Protein AF-Q96EK7-3-F1 (afdb_monomer_lite)

pLDDT: mean 83.71, std 21.93, range [33.59, 98.56]

Foldseek 3Di:
DQQVVGDDDLCLQAPDPPPVSLVVLVSQLLVVLPQNVLVVLLVPADFLCSLVLSLLLSCLLVPQPAAPLLLLLLLLLQLQLVVDDPVRLVPQDAPDDDVVLVVSLVSSQVSLVVSLVSCVSSNNSDDNQRRDCNNRDDSSLSNNLSVCSLVVHDSCVSNVVDPVSVVSSVSSSCSSQVSSVVSVRHHHHPPPPPDPPVPDPDDDDDDDDDDDDDDDDDDDDDDDDDDDDDDDDDDDDDDDDD

Structure (mmCIF, N/CA/C/O backbone):
data_AF-Q96EK7-3-F1
#
_entry.id   AF-Q96EK7-3-F1
#
loop_
_atom_site.group_PDB
_atom_site.id
_atom_site.type_symbol
_atom_site.label_atom_id
_atom_site.label_alt_id
_atom_site.label_comp_id
_atom_site.label_asym_id
_atom_site.label_entity_id
_atom_site.label_seq_id
_atom_site.pdbx_PDB_ins_code
_atom_site.Cartn_x
_atom_site.Cartn_y
_atom_site.Cartn_z
_atom_site.occupancy
_atom_site.B_iso_or_equiv
_atom_site.auth_seq_id
_atom_site.auth_comp_id
_atom_site.auth_asym_id
_atom_site.auth_atom_id
_atom_site.pdbx_PDB_model_num
ATOM 1 N N . MET A 1 1 ? -2.473 15.925 -19.736 1.00 59.56 1 MET A N 1
ATOM 2 C CA . MET A 1 1 ? -1.487 14.884 -19.386 1.00 59.56 1 MET A CA 1
ATOM 3 C C . MET A 1 1 ? -0.206 15.180 -20.146 1.00 59.56 1 MET A C 1
ATOM 5 O O . MET A 1 1 ? -0.097 14.839 -21.315 1.00 59.56 1 MET A O 1
ATOM 9 N N . THR A 1 2 ? 0.723 15.890 -19.517 1.00 61.34 2 THR A N 1
ATOM 10 C CA . THR A 1 2 ? 2.009 16.265 -20.117 1.00 61.34 2 THR A CA 1
ATOM 11 C C . THR A 1 2 ? 3.079 15.471 -19.382 1.00 61.34 2 THR A C 1
ATOM 13 O O . THR A 1 2 ? 3.440 15.809 -18.260 1.00 61.34 2 THR A O 1
ATOM 16 N N . ILE A 1 3 ? 3.522 14.356 -19.966 1.00 69.25 3 ILE A N 1
ATOM 17 C CA . ILE A 1 3 ? 4.642 13.576 -19.425 1.00 69.25 3 ILE A CA 1
ATOM 18 C C . ILE A 1 3 ? 5.931 14.312 -19.817 1.00 69.25 3 ILE A C 1
ATOM 20 O O . ILE A 1 3 ? 6.056 14.689 -20.989 1.00 69.25 3 ILE A O 1
ATOM 24 N N . PRO A 1 4 ? 6.890 14.537 -18.900 1.00 64.94 4 PRO A N 1
ATOM 25 C CA . PRO A 1 4 ? 8.213 15.030 -19.275 1.00 64.94 4 PRO A CA 1
ATOM 26 C C . PRO A 1 4 ? 8.812 14.158 -20.395 1.00 64.94 4 PRO A C 1
ATOM 28 O O . PRO A 1 4 ? 8.935 12.945 -20.249 1.00 64.94 4 PRO A O 1
ATOM 31 N N . GLY A 1 5 ? 9.130 14.760 -21.546 1.00 72.25 5 GLY A N 1
ATOM 32 C CA . GLY A 1 5 ? 9.597 14.030 -22.737 1.00 72.25 5 GLY A CA 1
ATOM 33 C C . GLY A 1 5 ? 8.497 13.493 -23.671 1.00 72.25 5 GLY A C 1
ATOM 34 O O . GLY A 1 5 ? 8.795 12.690 -24.557 1.00 72.25 5 GLY A O 1
ATOM 35 N N . GLY A 1 6 ? 7.245 13.929 -23.498 1.00 82.56 6 GLY A N 1
ATOM 36 C CA . GLY A 1 6 ? 6.107 13.572 -24.352 1.00 82.56 6 GLY A CA 1
ATOM 37 C C . GLY A 1 6 ? 5.546 12.171 -24.085 1.00 82.56 6 GLY A C 1
ATOM 38 O O . GLY A 1 6 ? 6.026 11.446 -23.216 1.00 82.56 6 GLY A O 1
ATOM 39 N N . THR A 1 7 ? 4.511 11.779 -24.833 1.00 86.50 7 THR A N 1
ATOM 40 C CA . THR A 1 7 ? 3.874 10.459 -24.696 1.00 86.50 7 THR A CA 1
ATOM 41 C C . THR A 1 7 ? 4.748 9.374 -25.337 1.00 86.50 7 THR A C 1
ATOM 43 O O . THR A 1 7 ? 4.900 9.371 -26.561 1.00 86.50 7 THR A O 1
ATOM 46 N N . PRO A 1 8 ? 5.339 8.446 -24.562 1.00 90.69 8 PRO A N 1
ATOM 47 C CA . PRO A 1 8 ? 6.125 7.357 -25.132 1.00 90.69 8 PRO A CA 1
ATOM 48 C C . PRO A 1 8 ? 5.240 6.391 -25.929 1.00 90.69 8 PRO A C 1
ATOM 50 O O . PRO A 1 8 ? 4.080 6.160 -25.589 1.00 90.69 8 PRO A O 1
ATOM 53 N N . SER A 1 9 ? 5.796 5.783 -26.978 1.00 92.69 9 SER A N 1
ATOM 54 C CA . SER A 1 9 ? 5.106 4.712 -27.702 1.00 92.69 9 SER A CA 1
ATOM 55 C C . SER A 1 9 ? 5.108 3.411 -26.893 1.00 92.69 9 SER A C 1
ATOM 57 O O . SER A 1 9 ? 6.039 3.149 -26.127 1.00 92.69 9 SER A O 1
ATOM 59 N N . LEU A 1 10 ? 4.115 2.541 -27.119 1.00 93.62 10 LEU A N 1
ATOM 60 C CA . LEU A 1 10 ? 4.101 1.200 -26.514 1.00 93.62 10 LEU A CA 1
ATOM 61 C C . LEU A 1 10 ? 5.364 0.407 -26.871 1.00 93.62 10 LEU A C 1
ATOM 63 O O . LEU A 1 10 ? 5.893 -0.306 -26.030 1.00 93.62 10 LEU A O 1
ATOM 67 N N . LYS A 1 11 ? 5.908 0.596 -28.083 1.00 94.25 11 LYS A N 1
ATOM 68 C CA . LYS A 1 11 ? 7.179 -0.012 -28.503 1.00 94.25 11 LYS A CA 1
ATOM 69 C C . LYS A 1 11 ? 8.327 0.371 -27.562 1.00 94.25 11 LYS A C 1
ATOM 71 O O . LYS A 1 11 ? 9.084 -0.502 -27.155 1.00 94.25 11 LYS A O 1
ATOM 76 N N . ILE A 1 12 ? 8.439 1.654 -27.204 1.00 93.50 12 ILE A N 1
ATOM 77 C CA . ILE A 1 12 ? 9.459 2.144 -26.265 1.00 93.50 12 ILE A CA 1
ATOM 78 C C . ILE A 1 12 ? 9.233 1.541 -24.877 1.00 93.50 12 ILE A C 1
ATOM 80 O O . ILE A 1 12 ? 10.169 1.007 -24.290 1.00 93.50 12 ILE A O 1
ATOM 84 N N . LEU A 1 13 ? 8.000 1.590 -24.363 1.00 95.56 13 LEU A N 1
ATOM 85 C CA . LEU A 1 13 ? 7.702 1.096 -23.018 1.00 95.56 13 LEU A CA 1
ATOM 86 C C . LEU A 1 13 ? 7.897 -0.415 -22.900 1.00 95.56 13 LEU A C 1
ATOM 88 O O . LEU A 1 13 ? 8.450 -0.862 -21.906 1.00 95.56 13 LEU A O 1
ATOM 92 N N . TRP A 1 14 ? 7.463 -1.204 -23.881 1.00 96.31 14 TRP A N 1
ATOM 93 C CA . TRP A 1 14 ? 7.431 -2.665 -23.774 1.00 96.31 14 TRP A CA 1
ATOM 94 C C . TRP A 1 14 ? 8.732 -3.334 -24.212 1.00 96.31 14 TRP A C 1
ATOM 96 O O . TRP A 1 14 ? 9.095 -4.355 -23.635 1.00 96.31 14 TRP A O 1
ATOM 106 N N . LEU A 1 15 ? 9.425 -2.790 -25.220 1.00 95.50 15 LEU A N 1
ATOM 107 C CA . LEU A 1 15 ? 10.553 -3.482 -25.856 1.00 95.50 15 LEU A CA 1
ATOM 108 C C . LEU A 1 15 ? 11.931 -2.933 -25.466 1.00 95.50 15 LEU A C 1
ATOM 110 O O . LEU A 1 15 ? 12.916 -3.640 -25.662 1.00 95.50 15 LEU A O 1
ATOM 114 N N . ASN A 1 16 ? 12.033 -1.710 -24.927 1.00 92.94 16 ASN A N 1
ATOM 115 C CA . ASN A 1 16 ? 13.318 -1.196 -24.441 1.00 92.94 16 ASN A CA 1
ATOM 116 C C . ASN A 1 16 ? 13.705 -1.903 -23.120 1.00 92.94 16 ASN A C 1
ATOM 118 O O . ASN A 1 16 ? 12.868 -2.054 -22.227 1.00 92.94 16 ASN A O 1
ATOM 122 N N . GLN A 1 17 ? 14.961 -2.351 -23.029 1.00 92.25 17 GLN A N 1
ATOM 123 C CA . GLN A 1 17 ? 15.553 -3.075 -21.895 1.00 92.25 17 GLN A CA 1
ATOM 124 C C . GLN A 1 17 ? 16.605 -2.250 -21.131 1.00 92.25 17 GLN A C 1
ATOM 126 O O . GLN A 1 17 ? 17.169 -2.734 -20.152 1.00 92.25 17 GLN A O 1
ATOM 131 N N . GLU A 1 18 ? 16.888 -1.018 -21.559 1.00 93.06 18 GLU A N 1
ATOM 132 C CA . GLU A 1 18 ? 17.804 -0.110 -20.866 1.00 93.06 18 GLU A CA 1
ATOM 133 C C . GLU A 1 18 ? 17.292 0.186 -19.445 1.00 93.06 18 GLU A C 1
ATOM 135 O O . GLU A 1 18 ? 16.098 0.439 -19.279 1.00 93.06 18 GLU A O 1
ATOM 140 N N . PRO A 1 19 ? 18.148 0.218 -18.407 1.00 89.62 19 PRO A N 1
ATOM 141 C CA . PRO A 1 19 ? 17.712 0.425 -17.019 1.00 89.62 19 PRO A CA 1
ATOM 142 C C . PRO A 1 19 ? 16.883 1.702 -16.802 1.00 89.62 19 PRO A C 1
ATOM 144 O O . PRO A 1 19 ? 15.939 1.723 -16.009 1.00 89.62 19 PRO A O 1
ATOM 147 N N . GLU A 1 20 ? 17.199 2.754 -17.555 1.00 90.12 20 GLU A N 1
ATOM 148 C CA . GLU A 1 20 ? 16.534 4.060 -17.528 1.00 90.12 20 GLU A CA 1
ATOM 149 C C . GLU A 1 20 ? 15.055 3.981 -17.932 1.00 90.12 20 GLU A C 1
ATOM 151 O O . GLU A 1 20 ? 14.240 4.807 -17.502 1.00 90.12 20 GLU A O 1
ATOM 156 N N . ILE A 1 21 ? 14.664 2.951 -18.698 1.00 93.56 21 ILE A N 1
ATOM 157 C CA . ILE A 1 21 ? 13.275 2.781 -19.119 1.00 93.56 21 ILE A CA 1
ATOM 158 C C . ILE A 1 21 ? 12.346 2.583 -17.923 1.00 93.56 21 ILE A C 1
ATOM 160 O O . ILE A 1 21 ? 11.206 3.031 -17.981 1.00 93.56 21 ILE A O 1
ATOM 164 N N . GLN A 1 22 ? 12.810 1.979 -16.822 1.00 93.12 22 GLN A N 1
ATOM 165 C CA . GLN A 1 22 ? 11.966 1.724 -15.649 1.00 93.12 22 GLN A CA 1
ATOM 166 C C . GLN A 1 22 ? 11.450 3.020 -15.024 1.00 93.12 22 GLN A C 1
ATOM 168 O O . GLN A 1 22 ? 10.278 3.110 -14.653 1.00 93.12 22 GLN A O 1
ATOM 173 N N . VAL A 1 23 ? 12.293 4.056 -14.989 1.00 92.62 23 VAL A N 1
ATOM 174 C CA . VAL A 1 23 ? 11.892 5.396 -14.549 1.00 92.62 23 VAL A CA 1
ATOM 175 C C . VAL A 1 23 ? 10.805 5.946 -15.469 1.00 92.62 23 VAL A C 1
ATOM 177 O O . VAL A 1 23 ? 9.760 6.380 -14.990 1.00 92.62 23 VAL A O 1
ATOM 180 N N . ARG A 1 24 ? 10.996 5.838 -16.788 1.00 92.81 24 ARG A N 1
ATOM 181 C CA . ARG A 1 24 ? 10.019 6.314 -17.775 1.00 92.81 24 ARG A CA 1
ATOM 182 C C . ARG A 1 24 ? 8.694 5.547 -17.717 1.00 92.81 24 ARG A C 1
ATOM 184 O O . ARG A 1 24 ? 7.633 6.152 -17.877 1.00 92.81 24 ARG A O 1
ATOM 191 N N . ARG A 1 25 ? 8.733 4.234 -17.474 1.00 95.75 25 ARG A N 1
ATOM 192 C CA . ARG A 1 25 ? 7.548 3.385 -17.269 1.00 95.75 25 ARG A CA 1
ATOM 193 C C . ARG A 1 25 ? 6.758 3.842 -16.045 1.00 95.75 25 ARG A C 1
ATOM 195 O O . ARG A 1 25 ? 5.545 4.018 -16.143 1.00 95.75 25 ARG A O 1
ATOM 202 N N . LEU A 1 26 ? 7.443 4.097 -14.929 1.00 94.81 26 LEU A N 1
ATOM 203 C CA . LEU A 1 26 ? 6.823 4.608 -13.707 1.00 94.81 26 LEU A CA 1
ATOM 204 C C . LEU A 1 26 ? 6.233 6.011 -13.910 1.00 94.81 26 LEU A C 1
ATOM 206 O O . LEU A 1 26 ? 5.086 6.241 -13.542 1.00 94.81 26 LEU A O 1
ATOM 210 N N . ASP A 1 27 ? 6.969 6.926 -14.543 1.00 94.50 27 ASP A N 1
ATOM 211 C CA . ASP A 1 27 ? 6.480 8.282 -14.831 1.00 94.50 27 ASP A CA 1
ATOM 212 C C . ASP A 1 27 ? 5.238 8.267 -15.725 1.00 94.50 27 ASP A C 1
ATOM 214 O O . ASP A 1 27 ? 4.284 9.011 -15.486 1.00 94.50 27 ASP A O 1
ATOM 218 N N . THR A 1 28 ? 5.214 7.372 -16.716 1.00 95.44 28 THR A N 1
ATOM 219 C CA . THR A 1 28 ? 4.047 7.171 -17.583 1.00 95.44 28 THR A CA 1
ATOM 220 C C . THR A 1 28 ? 2.854 6.643 -16.783 1.00 95.44 28 THR A C 1
ATOM 222 O O . THR A 1 28 ? 1.753 7.169 -16.932 1.00 95.44 28 THR A O 1
ATOM 225 N N . LEU A 1 29 ? 3.064 5.667 -15.888 1.00 96.38 29 LEU A N 1
ATOM 226 C CA . LEU A 1 29 ? 2.009 5.142 -15.013 1.00 96.38 29 LEU A CA 1
ATOM 227 C C . LEU A 1 29 ? 1.432 6.239 -14.116 1.00 96.38 29 LEU A C 1
ATOM 229 O O . LEU A 1 29 ? 0.214 6.390 -14.039 1.00 96.38 29 LEU A O 1
ATOM 233 N N . LEU A 1 30 ? 2.279 7.024 -13.446 1.00 96.00 30 LEU A N 1
ATOM 234 C CA . LEU A 1 30 ? 1.813 8.096 -12.563 1.00 96.00 30 LEU A CA 1
ATOM 235 C C . LEU A 1 30 ? 1.073 9.184 -13.343 1.00 96.00 30 LEU A C 1
ATOM 237 O O . LEU A 1 30 ? 0.062 9.701 -12.867 1.00 96.00 30 LEU A O 1
ATOM 241 N N . ALA A 1 31 ? 1.511 9.489 -14.564 1.00 95.19 31 ALA A N 1
ATOM 242 C CA . ALA A 1 31 ? 0.798 10.413 -15.433 1.00 95.19 31 ALA A CA 1
ATOM 243 C C . ALA A 1 31 ? -0.600 9.902 -15.818 1.00 95.19 31 ALA A C 1
ATOM 245 O O . ALA A 1 31 ? -1.519 10.718 -15.895 1.00 95.19 31 ALA A O 1
ATOM 246 N N . CYS A 1 32 ? -0.802 8.585 -15.994 1.00 95.31 32 CYS A N 1
ATOM 247 C CA . CYS A 1 32 ? -2.128 7.973 -16.216 1.00 95.31 32 CYS A CA 1
ATOM 248 C C . CYS A 1 32 ? -3.133 8.280 -15.104 1.00 95.31 32 CYS A C 1
ATOM 250 O O . CYS A 1 32 ? -4.319 8.428 -15.390 1.00 95.31 32 CYS A O 1
ATOM 252 N N . PHE A 1 33 ? -2.659 8.456 -13.873 1.00 95.31 33 PHE A N 1
ATOM 253 C CA . PHE A 1 33 ? -3.479 8.865 -12.733 1.00 95.31 33 PHE A CA 1
ATOM 254 C C . PHE A 1 33 ? -3.397 10.369 -12.432 1.00 95.31 33 PHE A C 1
ATOM 256 O O . PHE A 1 33 ? -3.991 10.828 -11.464 1.00 95.31 33 PHE A O 1
ATOM 263 N N . ASN A 1 34 ? -2.693 11.153 -13.254 1.00 93.94 34 ASN A N 1
ATOM 264 C CA . ASN A 1 34 ? -2.407 12.567 -13.003 1.00 93.94 34 ASN A CA 1
ATOM 265 C C . ASN A 1 34 ? -1.700 12.810 -11.650 1.00 93.94 34 ASN A C 1
ATOM 267 O O . ASN A 1 34 ? -1.999 13.775 -10.957 1.00 93.94 34 ASN A O 1
ATOM 271 N N . LEU A 1 35 ? -0.774 11.919 -11.270 1.00 94.94 35 LEU A N 1
ATOM 272 C CA . LEU A 1 35 ? -0.060 11.925 -9.983 1.00 94.94 35 LEU A CA 1
ATOM 273 C C . LEU A 1 35 ? 1.456 12.133 -10.115 1.00 94.94 35 LEU A C 1
ATOM 275 O O . LEU A 1 35 ? 2.215 11.778 -9.213 1.00 94.94 35 LEU A O 1
ATOM 279 N N . SER A 1 36 ? 1.931 12.707 -11.223 1.00 94.12 36 SER A N 1
ATOM 280 C CA . SER A 1 36 ? 3.366 12.964 -11.431 1.00 94.12 36 SER A CA 1
ATOM 281 C C . SER A 1 36 ? 3.983 13.839 -10.323 1.00 94.12 36 SER A C 1
ATOM 283 O O . SER A 1 36 ? 5.134 13.630 -9.951 1.00 94.12 36 SER A O 1
ATOM 285 N N . SER A 1 37 ? 3.207 14.758 -9.737 1.00 93.44 37 SER A N 1
ATOM 286 C CA . SER A 1 37 ? 3.581 15.623 -8.599 1.00 93.44 37 SER A CA 1
ATOM 287 C C . SER A 1 37 ? 3.783 14.879 -7.266 1.00 93.44 37 SER A C 1
ATOM 289 O O . SER A 1 37 ? 4.394 15.415 -6.337 1.00 93.44 37 SER A O 1
ATOM 291 N N . SER A 1 38 ? 3.260 13.652 -7.168 1.00 94.69 38 SER A N 1
ATOM 292 C CA . SER A 1 38 ? 3.233 12.820 -5.955 1.00 94.69 38 SER A CA 1
ATOM 293 C C . SER A 1 38 ? 4.245 11.669 -6.002 1.00 94.69 38 SER A C 1
ATOM 295 O O . SER A 1 38 ? 4.165 10.726 -5.213 1.00 94.69 38 SER A O 1
ATOM 297 N N . ARG A 1 39 ? 5.190 11.709 -6.951 1.00 94.38 39 ARG A N 1
ATOM 298 C CA . ARG A 1 39 ? 6.180 10.645 -7.162 1.00 94.38 39 ARG A CA 1
ATOM 299 C C . ARG A 1 39 ? 7.027 10.381 -5.916 1.00 94.38 39 ARG A C 1
ATOM 301 O O . ARG A 1 39 ? 7.179 9.226 -5.531 1.00 94.38 39 ARG A O 1
ATOM 308 N N . GLU A 1 40 ? 7.540 11.430 -5.281 1.00 93.88 40 GLU A N 1
ATOM 309 C CA . GLU A 1 40 ? 8.380 11.324 -4.079 1.00 93.88 40 GLU A CA 1
ATOM 310 C C . GLU A 1 40 ? 7.614 10.697 -2.907 1.00 93.88 40 GLU A C 1
ATOM 312 O O . GLU A 1 40 ? 8.112 9.790 -2.243 1.00 93.88 40 GLU A O 1
ATOM 317 N N . GLU A 1 41 ? 6.370 11.136 -2.683 1.00 93.62 41 GLU A N 1
ATOM 318 C CA . GLU A 1 41 ? 5.484 10.570 -1.666 1.00 93.62 41 GLU A CA 1
ATOM 319 C C . GLU A 1 41 ? 5.230 9.076 -1.885 1.00 93.62 41 GLU A C 1
ATOM 321 O O . GLU A 1 41 ? 5.265 8.300 -0.932 1.00 93.62 41 GLU A O 1
ATOM 326 N N . LEU A 1 42 ? 4.990 8.670 -3.134 1.00 95.62 42 LEU A N 1
ATOM 327 C CA . LEU A 1 42 ? 4.727 7.276 -3.483 1.00 95.62 42 LEU A CA 1
ATOM 328 C C . LEU A 1 42 ? 5.976 6.397 -3.388 1.00 95.62 42 LEU A C 1
ATOM 330 O O . LEU A 1 42 ? 5.872 5.253 -2.951 1.00 95.62 42 LEU A O 1
ATOM 334 N N . GLN A 1 43 ? 7.153 6.918 -3.738 1.00 94.00 43 GLN A N 1
ATOM 335 C CA . GLN A 1 43 ? 8.420 6.190 -3.604 1.00 94.00 43 GLN A CA 1
ATOM 336 C C . GLN A 1 43 ? 8.806 5.933 -2.140 1.00 94.00 43 GLN A C 1
ATOM 338 O O . GLN A 1 43 ? 9.494 4.952 -1.863 1.00 94.00 43 GLN A O 1
ATOM 343 N N . ALA A 1 44 ? 8.339 6.764 -1.203 1.00 93.06 44 ALA A N 1
ATOM 344 C CA . ALA A 1 44 ? 8.560 6.575 0.232 1.00 93.06 44 ALA A CA 1
ATOM 345 C C . ALA A 1 44 ? 7.689 5.466 0.860 1.00 93.06 44 ALA A C 1
ATOM 347 O O . ALA A 1 44 ? 7.911 5.084 2.010 1.00 93.06 44 ALA A O 1
ATOM 348 N N . VAL A 1 45 ? 6.686 4.954 0.140 1.00 96.06 45 VAL A N 1
ATOM 349 C CA . VAL A 1 45 ? 5.820 3.870 0.620 1.00 96.06 45 VAL A CA 1
ATOM 350 C C . VAL A 1 45 ? 6.479 2.522 0.341 1.00 96.06 45 VAL A C 1
ATOM 352 O O . VAL A 1 45 ? 6.974 2.282 -0.752 1.00 96.06 45 VAL A O 1
ATOM 355 N N . GLU A 1 46 ? 6.470 1.606 1.306 1.00 92.31 46 GLU A N 1
ATOM 356 C CA . GLU A 1 46 ? 6.963 0.240 1.097 1.00 92.31 46 GLU A CA 1
ATOM 357 C C . GLU A 1 46 ? 5.982 -0.613 0.267 1.00 92.31 46 GLU A C 1
ATOM 359 O O . GLU A 1 46 ? 4.759 -0.439 0.334 1.00 92.31 46 GLU A O 1
ATOM 364 N N . SER A 1 47 ? 6.502 -1.575 -0.505 1.00 89.81 47 SER A N 1
ATOM 365 C CA . SER A 1 47 ? 5.665 -2.632 -1.092 1.00 89.81 47 SER A CA 1
ATOM 366 C C . SER A 1 47 ? 4.969 -3.426 0.032 1.00 89.81 47 SER A C 1
ATOM 368 O O . SER A 1 47 ? 5.568 -3.639 1.091 1.00 89.81 47 SER A O 1
ATOM 370 N N . PRO A 1 48 ? 3.705 -3.856 -0.145 1.00 92.44 48 PRO A N 1
ATOM 371 C CA . PRO A 1 48 ? 2.881 -3.748 -1.358 1.00 92.44 48 PRO A CA 1
ATOM 372 C C . PRO A 1 48 ? 1.988 -2.492 -1.420 1.00 92.44 48 PRO A C 1
ATOM 374 O O . PRO A 1 48 ? 1.117 -2.382 -2.280 1.00 92.44 48 PRO A O 1
ATOM 377 N N . PHE A 1 49 ? 2.157 -1.521 -0.517 1.00 95.62 49 PHE A N 1
ATOM 378 C CA . PHE A 1 49 ? 1.177 -0.442 -0.333 1.00 95.62 49 PHE A CA 1
ATOM 379 C C . PHE A 1 49 ? 1.307 0.725 -1.319 1.00 95.62 49 PHE A C 1
ATOM 381 O O . PHE A 1 49 ? 0.396 1.548 -1.386 1.00 95.62 49 PHE A O 1
ATOM 388 N N . GLN A 1 50 ? 2.382 0.801 -2.113 1.00 95.81 50 GLN A N 1
ATOM 389 C CA . GLN A 1 50 ? 2.601 1.887 -3.085 1.00 95.81 50 GLN A CA 1
ATOM 390 C C . GLN A 1 50 ? 1.426 2.044 -4.058 1.00 95.81 50 GLN A C 1
ATOM 392 O O . GLN A 1 50 ? 0.890 3.137 -4.233 1.00 95.81 50 GLN A O 1
ATOM 397 N N . ALA A 1 51 ? 0.985 0.934 -4.649 1.00 95.56 51 ALA A N 1
ATOM 398 C CA . ALA A 1 51 ? -0.122 0.893 -5.598 1.00 95.56 51 ALA A CA 1
ATOM 399 C C . ALA A 1 51 ? -1.466 1.270 -4.953 1.00 95.56 51 ALA A C 1
ATOM 401 O O . ALA A 1 51 ? -2.252 2.013 -5.544 1.00 95.56 51 ALA A O 1
ATOM 402 N N . LEU A 1 52 ? -1.706 0.818 -3.715 1.00 96.94 52 LEU A N 1
ATOM 403 C CA . LEU A 1 52 ? -2.877 1.224 -2.938 1.00 96.94 52 LEU A CA 1
ATOM 404 C C . LEU A 1 52 ? -2.853 2.733 -2.668 1.00 96.94 52 LEU A C 1
ATOM 406 O O . LEU A 1 52 ? -3.851 3.403 -2.906 1.00 96.94 52 LEU A O 1
ATOM 410 N N . CYS A 1 53 ? -1.723 3.285 -2.218 1.00 97.81 53 CYS A N 1
ATOM 411 C CA . CYS A 1 53 ? -1.574 4.721 -1.995 1.00 97.81 53 CYS A CA 1
ATOM 412 C C . CYS A 1 53 ? -1.759 5.524 -3.284 1.00 97.81 53 CYS A C 1
ATOM 414 O O . CYS A 1 53 ? -2.452 6.533 -3.249 1.00 97.81 53 CYS A O 1
ATOM 416 N N . CYS A 1 54 ? -1.219 5.067 -4.417 1.00 97.62 54 CYS A N 1
ATOM 417 C CA . CYS A 1 54 ? -1.435 5.693 -5.724 1.00 97.62 54 CYS A CA 1
ATOM 418 C C . CYS A 1 54 ? -2.930 5.794 -6.036 1.00 97.62 54 CYS A C 1
ATOM 420 O O . CYS A 1 54 ? -3.446 6.880 -6.305 1.00 97.62 54 CYS A O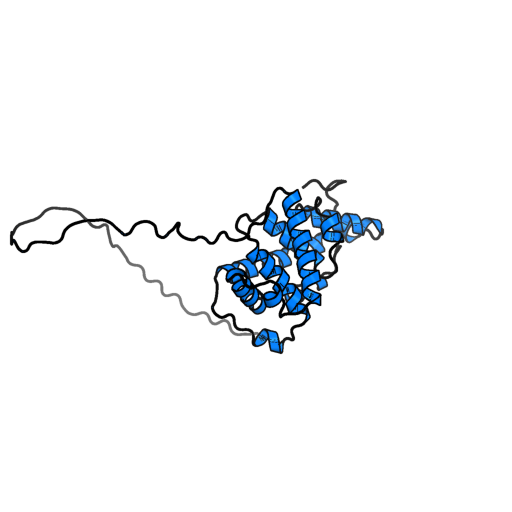 1
ATOM 422 N N . LEU A 1 55 ? -3.651 4.680 -5.899 1.00 97.62 55 LEU A N 1
ATOM 423 C CA . LEU A 1 55 ? -5.083 4.658 -6.148 1.00 97.62 55 LEU A CA 1
ATOM 424 C C . LEU A 1 55 ? -5.862 5.527 -5.150 1.00 97.62 55 LEU A C 1
ATOM 426 O O . LEU A 1 55 ? -6.763 6.252 -5.558 1.00 97.62 55 LEU A O 1
ATOM 430 N N . LEU A 1 56 ? -5.519 5.495 -3.860 1.00 98.12 56 LEU A N 1
ATOM 431 C CA . LEU A 1 56 ? -6.174 6.328 -2.850 1.00 98.12 56 LEU A CA 1
ATOM 432 C C . LEU A 1 56 ? -5.935 7.818 -3.111 1.00 98.12 56 LEU A C 1
ATOM 434 O O . LEU A 1 56 ? -6.889 8.582 -3.067 1.00 98.12 56 LEU A O 1
ATOM 438 N N . ILE A 1 57 ? -4.718 8.245 -3.450 1.00 98.00 57 ILE A N 1
ATOM 439 C CA . ILE A 1 57 ? -4.450 9.647 -3.804 1.00 98.00 57 ILE A CA 1
ATOM 440 C C . ILE A 1 57 ? -5.306 10.047 -5.007 1.00 98.00 57 ILE A C 1
ATOM 442 O O . ILE A 1 57 ? -6.024 11.040 -4.933 1.00 98.00 57 ILE A O 1
ATOM 446 N N . TYR A 1 58 ? -5.303 9.241 -6.074 1.00 97.56 58 TYR A N 1
ATOM 447 C CA . TYR A 1 58 ? -6.134 9.496 -7.249 1.00 97.56 58 TYR A CA 1
ATOM 448 C C . TYR A 1 58 ? -7.615 9.646 -6.878 1.00 97.56 58 TYR A C 1
ATOM 450 O O . TYR A 1 58 ? -8.249 10.636 -7.237 1.00 97.56 58 TYR A O 1
ATOM 458 N N . LEU A 1 59 ? -8.168 8.701 -6.113 1.00 97.75 59 LEU A N 1
ATOM 459 C CA . LEU A 1 59 ? -9.572 8.736 -5.710 1.00 97.75 59 LEU A CA 1
ATOM 460 C C . LEU A 1 59 ? -9.894 9.959 -4.843 1.00 97.75 59 LEU A C 1
ATOM 462 O O . LEU A 1 59 ? -10.898 10.616 -5.089 1.00 97.75 59 LEU A O 1
ATOM 466 N N . PHE A 1 60 ? -9.064 10.289 -3.853 1.00 97.56 60 PHE A N 1
ATOM 467 C CA . PHE A 1 60 ? -9.322 11.403 -2.935 1.00 97.56 60 PHE A CA 1
ATOM 468 C C . PHE A 1 60 ? -9.152 12.776 -3.589 1.00 97.56 60 PHE A C 1
ATOM 470 O O . PHE A 1 60 ? -9.870 13.703 -3.207 1.00 97.56 60 PHE A O 1
ATOM 477 N N . VAL A 1 61 ? -8.269 12.897 -4.586 1.00 95.81 61 VAL A N 1
ATOM 478 C CA . VAL A 1 61 ? -8.147 14.091 -5.437 1.00 95.81 61 VAL A CA 1
ATOM 479 C C . VAL A 1 61 ? -9.382 14.260 -6.326 1.00 95.81 61 VAL A C 1
ATOM 481 O O . VAL A 1 61 ? -9.891 15.370 -6.441 1.00 95.81 61 VAL A O 1
ATOM 484 N N . GLN A 1 62 ? -9.890 13.177 -6.924 1.00 94.69 62 GLN A N 1
ATOM 485 C CA . GLN A 1 62 ? -10.971 13.239 -7.919 1.00 94.69 62 GLN A CA 1
ATOM 486 C C . GLN A 1 62 ? -12.390 13.181 -7.331 1.00 94.69 62 GLN A C 1
ATOM 488 O O . GLN A 1 62 ? -13.340 13.606 -7.985 1.00 94.69 62 GLN A O 1
ATOM 493 N N . VAL A 1 63 ? -12.566 12.630 -6.126 1.00 94.88 63 VAL A N 1
ATOM 494 C CA . VAL A 1 63 ? -13.881 12.409 -5.507 1.00 94.88 63 VAL A CA 1
ATOM 495 C C . VAL A 1 63 ? -14.014 13.248 -4.238 1.00 94.88 63 VAL A C 1
ATOM 497 O O . VAL A 1 63 ? -13.430 12.966 -3.189 1.00 94.88 63 VAL A O 1
ATOM 500 N N . ASP A 1 64 ? -14.843 14.280 -4.325 1.00 92.00 64 ASP A N 1
ATOM 501 C CA . ASP A 1 64 ? -15.076 15.271 -3.275 1.00 92.00 64 ASP A CA 1
ATOM 502 C C . ASP A 1 64 ? -15.845 14.731 -2.053 1.00 92.00 64 ASP A C 1
ATOM 504 O O . ASP A 1 64 ? -15.675 15.228 -0.937 1.00 92.00 64 ASP A O 1
ATOM 508 N N . THR A 1 65 ? -16.640 13.678 -2.241 1.00 94.50 65 THR A N 1
ATOM 509 C CA . THR A 1 65 ? -17.422 13.031 -1.174 1.00 94.50 65 THR A CA 1
ATOM 510 C C . THR A 1 65 ? -16.618 12.096 -0.265 1.00 94.50 65 THR A C 1
ATOM 512 O O . THR A 1 65 ? -17.187 11.563 0.687 1.00 94.50 65 THR A O 1
ATOM 515 N N . LEU A 1 66 ? -15.337 11.827 -0.550 1.00 97.19 66 LEU A N 1
ATOM 516 C CA . LEU A 1 66 ? -14.506 10.959 0.296 1.00 97.19 66 LEU A CA 1
ATOM 517 C C . LEU A 1 66 ? -14.023 11.700 1.549 1.00 97.19 66 LEU A C 1
ATOM 519 O O . LEU A 1 66 ? -13.521 12.823 1.463 1.00 97.19 66 LEU A O 1
ATOM 523 N N . CYS A 1 67 ? -14.141 11.050 2.707 1.00 96.94 67 CYS A N 1
ATOM 524 C CA . CYS A 1 67 ? -13.793 11.622 4.011 1.00 96.94 67 CYS A CA 1
ATOM 525 C C . CYS A 1 67 ? -12.665 10.856 4.726 1.00 96.94 67 CYS A C 1
ATOM 527 O O . CYS A 1 67 ? -12.196 9.810 4.272 1.00 96.94 67 CYS A O 1
ATOM 529 N N . LEU A 1 68 ? -12.206 11.385 5.863 1.00 97.44 68 LEU A N 1
ATOM 530 C CA . LEU A 1 68 ? -11.105 10.800 6.634 1.00 97.44 68 LEU A CA 1
ATOM 531 C C . LEU A 1 68 ? -11.422 9.382 7.138 1.00 97.44 68 LEU A C 1
ATOM 533 O O . LEU A 1 68 ? -10.536 8.532 7.176 1.00 97.44 68 LEU A O 1
ATOM 537 N N . GLU A 1 69 ? -12.677 9.113 7.486 1.00 97.88 69 GLU A N 1
ATOM 538 C CA . GLU A 1 69 ? -13.148 7.795 7.913 1.00 97.88 69 GLU A CA 1
ATOM 539 C C . GLU A 1 69 ? -13.086 6.778 6.764 1.00 97.88 69 GLU A C 1
ATOM 541 O O . GLU A 1 69 ? -12.661 5.639 6.967 1.00 97.88 69 GLU A O 1
ATOM 546 N N . ASP A 1 70 ? -13.419 7.203 5.539 1.00 98.25 70 ASP A N 1
ATOM 547 C CA . ASP A 1 70 ? -13.281 6.367 4.343 1.00 98.25 70 ASP A CA 1
ATOM 548 C C . ASP A 1 70 ? -11.794 5.987 4.144 1.00 98.25 70 ASP A C 1
ATOM 550 O O . ASP A 1 70 ? -11.467 4.822 3.900 1.00 98.25 70 ASP A O 1
ATOM 554 N N . LEU A 1 71 ? -10.870 6.947 4.328 1.00 98.44 71 LEU A N 1
ATOM 555 C CA . LEU A 1 71 ? -9.421 6.714 4.227 1.00 98.44 71 LEU A CA 1
ATOM 556 C C . LEU A 1 71 ? -8.928 5.735 5.297 1.00 98.44 71 LEU A C 1
ATOM 558 O O . LEU A 1 71 ? -8.177 4.803 4.999 1.00 98.44 71 LEU A O 1
ATOM 562 N N . HIS A 1 72 ? -9.351 5.938 6.546 1.00 98.50 72 HIS A N 1
ATOM 563 C CA . HIS A 1 72 ? -9.004 5.061 7.658 1.00 98.50 72 HIS A CA 1
ATOM 564 C C . HIS A 1 72 ? -9.457 3.621 7.390 1.00 98.50 72 HIS A C 1
ATOM 566 O O . HIS A 1 72 ? -8.675 2.694 7.599 1.00 98.50 72 HIS A O 1
ATOM 572 N N . ALA A 1 73 ? -10.672 3.424 6.871 1.00 98.56 73 ALA A N 1
ATOM 573 C CA . ALA A 1 73 ? -11.194 2.104 6.532 1.00 98.56 73 ALA A CA 1
ATOM 574 C C . ALA A 1 73 ? -10.358 1.398 5.449 1.00 98.56 73 ALA A C 1
ATOM 576 O O . ALA A 1 73 ? -10.016 0.223 5.607 1.00 98.56 73 ALA A O 1
ATOM 577 N N . PHE A 1 74 ? -9.977 2.111 4.380 1.00 98.56 74 PHE A N 1
ATOM 578 C CA . PHE A 1 74 ? -9.148 1.551 3.306 1.00 98.56 74 PHE A CA 1
ATOM 579 C C . PHE A 1 74 ? -7.750 1.141 3.778 1.00 98.56 74 PHE A C 1
ATOM 581 O O . PHE A 1 74 ? -7.275 0.059 3.427 1.00 98.56 74 PHE A O 1
ATOM 588 N N . ILE A 1 75 ? -7.091 1.975 4.586 1.00 98.31 75 ILE A N 1
ATOM 589 C CA . ILE A 1 75 ? -5.750 1.665 5.100 1.00 98.31 75 ILE A CA 1
ATOM 590 C C . ILE A 1 75 ? -5.827 0.534 6.134 1.00 98.31 75 ILE A C 1
ATOM 592 O O . ILE A 1 75 ? -5.047 -0.418 6.071 1.00 98.31 75 ILE A O 1
ATOM 596 N N . ALA A 1 76 ? -6.780 0.600 7.069 1.00 98.44 76 ALA A N 1
ATOM 597 C CA . ALA A 1 76 ? -6.920 -0.402 8.121 1.00 98.44 76 ALA A CA 1
ATOM 598 C C . ALA A 1 76 ? -7.211 -1.794 7.552 1.00 98.44 76 ALA A C 1
ATOM 600 O O . ALA A 1 76 ? -6.599 -2.765 7.996 1.00 98.44 76 ALA A O 1
ATOM 601 N N . GLN A 1 77 ? -8.095 -1.907 6.553 1.00 98.00 77 GLN A N 1
ATOM 602 C CA . GLN A 1 77 ? -8.395 -3.212 5.962 1.00 98.00 77 GLN A CA 1
ATOM 603 C C . GLN A 1 77 ? -7.162 -3.810 5.273 1.00 98.00 77 GLN A C 1
ATOM 605 O O . GLN A 1 77 ? -6.859 -4.975 5.509 1.00 98.00 77 GLN A O 1
ATOM 610 N N . ALA A 1 78 ? -6.394 -3.009 4.525 1.00 97.44 78 ALA A N 1
ATOM 611 C CA . ALA A 1 78 ? -5.217 -3.495 3.806 1.00 97.44 78 ALA A CA 1
ATOM 612 C C . ALA A 1 78 ? -4.125 -3.989 4.769 1.00 97.44 78 ALA A C 1
ATOM 614 O O . ALA A 1 78 ? -3.529 -5.043 4.558 1.00 97.44 78 ALA A O 1
ATOM 615 N N . LEU A 1 79 ? -3.899 -3.260 5.868 1.00 97.19 79 LEU A N 1
ATOM 616 C CA . LEU A 1 79 ? -2.936 -3.649 6.903 1.00 97.19 79 LEU A CA 1
ATOM 617 C C . LEU A 1 79 ? -3.386 -4.882 7.696 1.00 97.19 79 LEU A C 1
ATOM 619 O O . LEU A 1 79 ? -2.564 -5.727 8.057 1.00 97.19 79 LEU A O 1
ATOM 623 N N . CYS A 1 80 ? -4.681 -4.991 8.002 1.00 97.19 80 CYS A N 1
ATOM 624 C CA . CYS A 1 80 ? -5.223 -6.149 8.705 1.00 97.19 80 CYS A CA 1
ATOM 625 C C . CYS A 1 80 ? -5.196 -7.407 7.832 1.00 97.19 80 CYS A C 1
ATOM 627 O O . CYS A 1 80 ? -4.861 -8.472 8.353 1.00 97.19 80 CYS A O 1
ATOM 629 N N . LEU A 1 81 ? -5.492 -7.282 6.533 1.00 96.88 81 LEU A N 1
ATOM 630 C CA . LEU A 1 81 ? -5.594 -8.396 5.590 1.00 96.88 81 LEU A CA 1
ATOM 631 C C . LEU A 1 81 ? -4.332 -9.265 5.572 1.00 96.88 81 LEU A C 1
ATOM 633 O O . LEU A 1 81 ? -4.441 -10.485 5.631 1.00 96.88 81 LEU A O 1
ATOM 637 N N . GLN A 1 82 ? -3.145 -8.648 5.604 1.00 93.31 82 GLN A N 1
ATOM 638 C CA . GLN A 1 82 ? -1.856 -9.358 5.592 1.00 93.31 82 GLN A CA 1
ATOM 639 C C . GLN A 1 82 ? -1.677 -10.371 6.735 1.00 93.31 82 GLN A C 1
ATOM 641 O O . GLN A 1 82 ? -0.842 -11.263 6.632 1.00 93.31 82 GLN A O 1
ATOM 646 N N . GLY A 1 83 ? -2.420 -10.230 7.839 1.00 92.69 83 GLY A N 1
ATOM 647 C CA . GLY A 1 83 ? -2.358 -11.151 8.977 1.00 92.69 83 GLY A CA 1
ATOM 648 C C . GLY A 1 83 ? -3.633 -11.956 9.207 1.00 92.69 83 GLY A C 1
ATOM 649 O O . GLY A 1 83 ? -3.804 -12.462 10.314 1.00 92.69 83 GLY A O 1
ATOM 650 N N . LYS A 1 84 ? -4.547 -12.026 8.231 1.00 95.19 84 LYS A N 1
ATOM 651 C CA . LYS A 1 84 ? -5.769 -12.834 8.325 1.00 95.19 84 LYS A CA 1
ATOM 652 C C . LYS A 1 84 ? -5.632 -14.114 7.511 1.00 95.19 84 LYS A C 1
ATOM 654 O O . LYS A 1 84 ? -5.240 -14.078 6.350 1.00 95.19 84 LYS A O 1
ATOM 659 N N . SER A 1 85 ? -6.013 -15.244 8.098 1.00 95.38 85 SER A N 1
ATOM 660 C CA . SER A 1 85 ? -6.193 -16.486 7.342 1.00 95.38 85 SER A CA 1
ATOM 661 C C . SER A 1 85 ? -7.504 -16.462 6.550 1.00 95.38 85 SER A C 1
ATOM 663 O O . SER A 1 85 ? -8.463 -15.782 6.925 1.00 95.38 85 SER A O 1
ATOM 665 N N . THR A 1 86 ? -7.606 -17.291 5.509 1.00 93.94 86 THR A N 1
ATOM 666 C CA . THR A 1 86 ? -8.866 -17.494 4.773 1.00 93.94 86 THR A CA 1
ATOM 667 C C . THR A 1 86 ? -10.011 -17.901 5.705 1.00 93.94 86 THR A C 1
ATOM 669 O O . THR A 1 86 ? -11.118 -17.386 5.574 1.00 93.94 86 THR A O 1
ATOM 672 N N . SER A 1 87 ? -9.751 -18.760 6.699 1.00 95.50 87 SER A N 1
ATOM 673 C CA . SER A 1 87 ? -10.762 -19.174 7.683 1.00 95.50 87 SER A CA 1
ATOM 674 C C . SER A 1 87 ? -11.262 -18.014 8.549 1.00 95.50 87 SER A C 1
ATOM 676 O O . SER A 1 87 ? -12.450 -17.948 8.854 1.00 95.50 87 SER A O 1
ATOM 678 N N . GLN A 1 88 ? -10.393 -17.069 8.916 1.00 95.88 88 GLN A N 1
ATOM 679 C CA . GLN A 1 88 ? -10.804 -15.868 9.642 1.00 95.88 88 GLN A CA 1
ATOM 680 C C . GLN A 1 88 ? -11.654 -14.948 8.761 1.00 95.88 88 GLN A C 1
ATOM 682 O O . GLN A 1 88 ? -12.674 -14.458 9.235 1.00 95.88 88 GLN A O 1
ATOM 687 N N . LEU A 1 89 ? -11.268 -14.744 7.495 1.00 96.50 89 LEU A N 1
ATOM 688 C CA . LEU A 1 89 ? -11.982 -13.872 6.550 1.00 96.50 89 LEU A CA 1
ATOM 689 C C . LEU A 1 89 ? -13.378 -14.403 6.193 1.00 96.50 89 LEU A C 1
ATOM 691 O O . LEU A 1 89 ? -14.349 -13.646 6.194 1.00 96.50 89 LEU A O 1
ATOM 695 N N . VAL A 1 90 ? -13.508 -15.712 5.942 1.00 94.94 90 VAL A N 1
ATOM 696 C CA . VAL A 1 90 ? -14.796 -16.349 5.607 1.00 94.94 90 VAL A CA 1
ATOM 697 C C . VAL A 1 90 ? -15.828 -16.127 6.713 1.00 94.94 90 VAL A C 1
ATOM 699 O O . VAL A 1 90 ? -16.985 -15.818 6.413 1.00 94.94 90 VAL A O 1
ATOM 702 N N . ASN A 1 91 ? -15.392 -16.205 7.971 1.00 95.31 91 ASN A N 1
ATOM 703 C CA . ASN A 1 91 ? -16.239 -16.047 9.151 1.00 95.31 91 ASN A CA 1
ATOM 704 C C . ASN A 1 91 ? -16.550 -14.586 9.510 1.00 95.31 91 ASN A C 1
ATOM 706 O O . ASN A 1 91 ? -17.346 -14.348 10.416 1.00 95.31 91 ASN A O 1
ATOM 710 N N . LEU A 1 92 ? -15.970 -13.602 8.811 1.00 96.06 92 LEU A N 1
ATOM 711 C CA . LEU A 1 92 ? -16.339 -12.205 9.019 1.00 96.06 92 LEU A CA 1
ATOM 712 C C . LEU A 1 92 ? -17.794 -11.976 8.598 1.00 96.06 92 LEU A C 1
ATOM 714 O O . LEU A 1 92 ? -18.227 -12.368 7.505 1.00 96.06 92 LEU A O 1
ATOM 718 N N . GLN A 1 93 ? -18.535 -11.302 9.470 1.00 93.31 93 GLN A N 1
ATOM 719 C CA . GLN A 1 93 ? -19.885 -10.821 9.215 1.00 93.31 93 GLN A CA 1
ATOM 720 C C . GLN A 1 93 ? -19.974 -9.375 9.716 1.00 93.31 93 GLN A C 1
ATOM 722 O O . GLN A 1 93 ? -19.744 -9.140 10.902 1.00 93.31 93 GLN A O 1
ATOM 727 N N . PRO A 1 94 ? -20.233 -8.391 8.836 1.00 92.25 94 PRO A N 1
ATOM 728 C CA . PRO A 1 94 ? -20.503 -7.030 9.284 1.00 92.25 94 PRO A CA 1
ATOM 729 C C . PRO A 1 94 ? -21.844 -6.977 10.034 1.00 92.25 94 PRO A C 1
ATOM 731 O O . PRO A 1 94 ? -22.772 -7.694 9.665 1.00 92.25 94 PRO A O 1
ATOM 734 N N . ASP A 1 95 ? -21.954 -6.099 11.041 1.00 93.19 95 ASP A N 1
ATOM 735 C CA . ASP A 1 95 ? -23.166 -5.928 11.869 1.00 93.19 95 ASP A CA 1
ATOM 736 C C . ASP A 1 95 ? -24.441 -5.734 11.026 1.00 93.19 95 ASP A C 1
ATOM 738 O O . ASP A 1 95 ? -25.522 -6.202 11.372 1.00 93.19 95 ASP A O 1
ATOM 742 N N . TYR A 1 96 ? -24.306 -5.001 9.921 1.00 97.12 96 TYR A N 1
ATOM 743 C CA . TYR A 1 96 ? -25.332 -4.762 8.916 1.00 97.12 96 TYR A CA 1
ATOM 744 C C . TYR A 1 96 ? -24.653 -4.398 7.593 1.00 97.12 96 TYR A C 1
ATOM 746 O O . TYR A 1 96 ? -23.468 -4.063 7.559 1.00 97.12 96 TYR A O 1
ATOM 754 N N . ILE A 1 97 ? -25.404 -4.435 6.492 1.00 97.62 97 ILE A N 1
ATOM 755 C CA . ILE A 1 97 ? -24.894 -4.010 5.187 1.00 97.62 97 ILE A CA 1
ATOM 756 C C . ILE A 1 97 ? -25.089 -2.502 5.027 1.00 97.62 97 ILE A C 1
ATOM 758 O O . ILE A 1 97 ? -26.207 -2.023 4.854 1.00 97.62 97 ILE A O 1
ATOM 762 N N . ASN A 1 98 ? -23.992 -1.751 5.055 1.00 97.88 98 ASN A N 1
ATOM 763 C CA . ASN A 1 98 ? -23.957 -0.328 4.746 1.00 97.88 98 ASN A CA 1
ATOM 764 C C . ASN A 1 98 ? -23.752 -0.107 3.225 1.00 97.88 98 ASN A C 1
ATOM 766 O O . ASN A 1 98 ? -22.720 -0.521 2.682 1.00 97.88 98 ASN A O 1
ATOM 770 N N . PRO A 1 99 ? -24.681 0.565 2.511 1.00 98.00 99 PRO A N 1
ATOM 771 C CA . PRO A 1 99 ? -24.556 0.811 1.071 1.00 98.00 99 PRO A CA 1
ATOM 772 C C . PRO A 1 99 ? -23.307 1.611 0.677 1.00 98.00 99 PRO A C 1
ATOM 774 O O . PRO A 1 99 ? -22.713 1.345 -0.368 1.00 98.00 99 PRO A O 1
ATOM 777 N N . ARG A 1 100 ? -22.863 2.556 1.519 1.00 97.69 100 ARG A N 1
ATOM 778 C CA . ARG A 1 100 ? -21.646 3.344 1.276 1.00 97.69 100 ARG A CA 1
ATOM 779 C C . ARG A 1 100 ? -20.400 2.467 1.359 1.00 97.69 100 ARG A C 1
ATOM 781 O O . ARG A 1 100 ? -19.531 2.596 0.502 1.00 97.69 100 ARG A O 1
ATOM 788 N N . ALA A 1 101 ? -20.336 1.534 2.310 1.00 98.31 101 ALA A N 1
ATOM 789 C CA . ALA A 1 101 ? -19.248 0.556 2.370 1.00 98.31 101 ALA A CA 1
ATOM 790 C C . ALA A 1 101 ? -19.196 -0.306 1.094 1.00 98.31 101 ALA A C 1
ATOM 792 O O . ALA A 1 101 ? -18.131 -0.502 0.514 1.00 98.31 101 ALA A O 1
ATOM 793 N N . VAL A 1 102 ? -20.346 -0.767 0.593 1.00 98.44 102 VAL A N 1
ATOM 794 C CA . VAL A 1 102 ? -20.403 -1.534 -0.667 1.00 98.44 102 VAL A CA 1
ATOM 795 C C . VAL A 1 102 ? -19.934 -0.686 -1.855 1.00 98.44 102 VAL A C 1
ATOM 797 O O . VAL A 1 102 ? -19.102 -1.138 -2.645 1.00 98.44 102 VAL A O 1
ATOM 800 N N . GLN A 1 103 ? -20.406 0.560 -1.957 1.00 98.19 103 GLN A N 1
ATOM 801 C CA . GLN A 1 103 ? -20.008 1.500 -3.008 1.00 98.19 103 GLN A CA 1
ATOM 802 C C . GLN A 1 103 ? -18.495 1.762 -2.997 1.00 98.19 103 GLN A C 1
ATOM 804 O O . GLN A 1 103 ? -17.852 1.689 -4.043 1.00 98.19 103 GLN A O 1
ATOM 809 N N . LEU A 1 104 ? -17.920 2.060 -1.829 1.00 98.44 104 LEU A N 1
ATOM 810 C CA . LEU A 1 104 ? -16.492 2.342 -1.674 1.00 98.44 104 LEU A CA 1
ATOM 811 C C . LEU A 1 104 ? -15.627 1.119 -1.990 1.00 98.44 104 LEU A C 1
ATOM 813 O O . LEU A 1 104 ? -14.613 1.248 -2.675 1.00 98.44 104 LEU A O 1
ATOM 817 N N . GLY A 1 105 ? -16.050 -0.069 -1.551 1.00 98.06 105 GLY A N 1
ATOM 818 C CA . GLY A 1 105 ? -15.371 -1.316 -1.890 1.00 98.06 105 GLY A CA 1
ATOM 819 C C . GLY A 1 105 ? -15.370 -1.574 -3.398 1.00 98.06 105 GLY A C 1
ATOM 820 O O . GLY A 1 105 ? -14.322 -1.849 -3.980 1.00 98.06 105 GLY A O 1
ATOM 821 N N . SER A 1 106 ? -16.520 -1.401 -4.056 1.00 97.69 106 SER A N 1
ATOM 822 C CA . SER A 1 106 ? -16.636 -1.516 -5.516 1.00 97.69 106 SER A CA 1
ATOM 823 C C . SER A 1 106 ? -15.770 -0.484 -6.249 1.00 97.69 106 SER A C 1
ATOM 825 O O . SER A 1 106 ? -15.079 -0.830 -7.211 1.00 97.69 106 SER A O 1
ATOM 827 N N . LEU A 1 107 ? -15.737 0.765 -5.766 1.00 97.75 107 LEU A N 1
ATOM 828 C CA . LEU A 1 107 ? -14.899 1.825 -6.326 1.00 97.75 107 LEU A CA 1
ATOM 829 C C . LEU A 1 107 ? -13.412 1.458 -6.273 1.00 97.75 107 LEU A C 1
ATOM 831 O O . LEU A 1 107 ? -12.719 1.616 -7.280 1.00 97.75 107 LEU A O 1
ATOM 835 N N . LEU A 1 108 ? -12.937 0.932 -5.139 1.00 97.94 108 LEU A N 1
ATOM 836 C CA . LEU A 1 108 ? -11.550 0.501 -4.993 1.00 97.94 108 LEU A CA 1
ATOM 837 C C . LEU A 1 108 ? -11.222 -0.674 -5.921 1.00 97.94 108 LEU A C 1
ATOM 839 O O . LEU A 1 108 ? -10.228 -0.612 -6.636 1.00 97.94 108 LEU A O 1
ATOM 843 N N . VAL A 1 109 ? -12.059 -1.716 -5.971 1.00 97.44 109 VAL A N 1
ATOM 844 C CA . VAL A 1 109 ? -11.827 -2.888 -6.840 1.00 97.44 109 VAL A CA 1
ATOM 845 C C . VAL A 1 109 ? -11.808 -2.494 -8.321 1.00 97.44 109 VAL A C 1
ATOM 847 O O . VAL A 1 109 ? -10.947 -2.954 -9.079 1.00 97.44 109 VAL A O 1
ATOM 850 N N . ARG A 1 110 ? -12.701 -1.587 -8.738 1.00 97.31 110 ARG A N 1
ATOM 851 C CA . ARG A 1 110 ? -12.673 -1.012 -10.089 1.00 97.31 110 ARG A CA 1
ATOM 852 C C . ARG A 1 110 ? -11.371 -0.249 -10.337 1.00 97.31 110 ARG A C 1
ATOM 854 O O . ARG A 1 110 ? -10.756 -0.425 -11.382 1.00 97.31 110 ARG A O 1
ATOM 861 N N . GLY A 1 111 ? -10.924 0.546 -9.367 1.00 97.31 111 GLY A N 1
ATOM 862 C CA . GLY A 1 111 ? -9.649 1.257 -9.425 1.00 97.31 111 GLY A CA 1
ATOM 863 C C . GLY A 1 111 ? -8.432 0.334 -9.539 1.00 97.31 111 GLY A C 1
ATOM 864 O O . GLY A 1 111 ? -7.558 0.582 -10.365 1.00 97.31 111 GLY A O 1
ATOM 865 N N . LEU A 1 112 ? -8.401 -0.768 -8.782 1.00 97.12 112 LEU A N 1
ATOM 866 C CA . LEU A 1 112 ? -7.350 -1.788 -8.873 1.00 97.12 112 LEU A CA 1
ATOM 867 C C . LEU A 1 112 ? -7.338 -2.451 -10.254 1.00 97.12 112 LEU A C 1
ATOM 869 O O . LEU A 1 112 ? -6.273 -2.649 -10.831 1.00 97.12 112 LEU A O 1
ATOM 873 N N . THR A 1 113 ? -8.514 -2.721 -10.826 1.00 96.81 113 THR A N 1
ATOM 874 C CA . THR A 1 113 ? -8.636 -3.256 -12.193 1.00 96.81 113 THR A CA 1
ATOM 875 C C . THR A 1 113 ? -8.056 -2.283 -13.223 1.00 96.81 113 THR A C 1
ATOM 877 O O . THR A 1 113 ? -7.255 -2.684 -14.066 1.00 96.81 113 THR A O 1
ATOM 880 N N . THR A 1 114 ? -8.380 -0.990 -13.120 1.00 97.19 114 THR A N 1
ATOM 881 C CA . THR A 1 114 ? -7.776 0.052 -13.966 1.00 97.19 114 THR A CA 1
ATOM 882 C C . THR A 1 114 ? -6.260 0.110 -13.788 1.00 97.19 114 THR A C 1
ATOM 884 O O . THR A 1 114 ? -5.533 0.205 -14.774 1.00 97.19 114 THR A O 1
ATOM 887 N N . LEU A 1 115 ? -5.761 -0.001 -12.554 1.00 97.19 115 LEU A N 1
ATOM 888 C CA . LEU A 1 115 ? -4.327 0.005 -12.281 1.00 97.19 115 LEU A CA 1
ATOM 889 C C . LEU A 1 115 ? -3.603 -1.193 -12.910 1.00 97.19 115 LEU A C 1
ATOM 891 O O . LEU A 1 115 ? -2.513 -1.013 -13.445 1.00 97.19 115 LEU A O 1
ATOM 895 N N . VAL A 1 116 ? -4.206 -2.385 -12.930 1.00 97.06 116 VAL A N 1
ATOM 896 C CA . VAL A 1 116 ? -3.659 -3.555 -13.650 1.00 97.06 116 VAL A CA 1
ATOM 897 C C . VAL A 1 116 ? -3.519 -3.273 -15.148 1.00 97.06 116 VAL A C 1
ATOM 899 O O . VAL A 1 116 ? -2.472 -3.571 -15.732 1.00 97.06 116 VAL A O 1
ATOM 902 N N . LEU A 1 117 ? -4.530 -2.655 -15.766 1.00 96.94 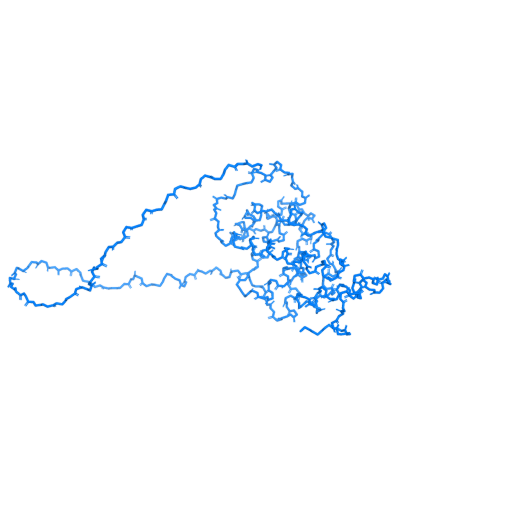117 LEU A N 1
ATOM 903 C CA . LEU A 1 117 ? -4.492 -2.288 -17.186 1.00 96.94 117 LEU A CA 1
ATOM 904 C C . LEU A 1 117 ? -3.411 -1.238 -17.472 1.00 96.94 117 LEU A C 1
ATOM 906 O O . LEU A 1 117 ? -2.609 -1.420 -18.387 1.00 96.94 117 LEU A O 1
ATOM 910 N N . VAL A 1 118 ? -3.347 -0.177 -16.662 1.00 97.00 118 VAL A N 1
ATOM 911 C CA . VAL A 1 118 ? -2.341 0.887 -16.801 1.00 97.00 118 VAL A CA 1
ATOM 912 C C . VAL A 1 118 ? -0.932 0.340 -16.577 1.00 97.00 118 VAL A C 1
ATOM 914 O O . VAL A 1 118 ? -0.054 0.599 -17.391 1.00 97.00 118 VAL A O 1
ATOM 917 N N . ASN A 1 119 ? -0.704 -0.465 -15.534 1.00 97.06 119 ASN A N 1
ATOM 918 C CA . ASN A 1 119 ? 0.605 -1.068 -15.272 1.00 97.06 119 ASN A CA 1
ATOM 919 C C . ASN A 1 119 ? 1.083 -1.908 -16.463 1.00 97.06 119 ASN A C 1
ATOM 921 O O . ASN A 1 119 ? 2.238 -1.796 -16.868 1.00 97.06 119 ASN A O 1
ATOM 925 N N . SER A 1 120 ? 0.181 -2.681 -17.072 1.00 96.62 120 SER A N 1
ATOM 926 C CA . SER A 1 120 ? 0.478 -3.471 -18.273 1.00 96.62 120 SER A CA 1
ATOM 927 C C . SER A 1 120 ? 0.802 -2.576 -19.475 1.00 96.62 120 SER A C 1
ATOM 929 O O . SER A 1 120 ? 1.830 -2.756 -20.126 1.00 96.62 120 SER A O 1
ATOM 931 N N . ALA A 1 121 ? -0.019 -1.552 -19.734 1.00 95.75 121 ALA A N 1
ATOM 932 C CA . ALA A 1 121 ? 0.215 -0.588 -20.811 1.00 95.75 121 ALA A CA 1
ATOM 9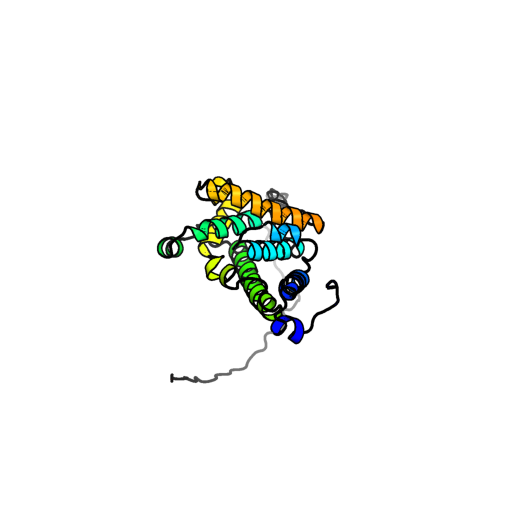33 C C . ALA A 1 121 ? 1.542 0.172 -20.637 1.00 95.75 121 ALA A C 1
ATOM 935 O O . ALA A 1 121 ? 2.227 0.451 -21.619 1.00 95.75 121 ALA A O 1
ATOM 936 N N . CYS A 1 122 ? 1.951 0.430 -19.395 1.00 96.00 122 CYS A N 1
ATOM 937 C CA . CYS A 1 122 ? 3.199 1.103 -19.060 1.00 96.00 122 CYS A CA 1
ATOM 938 C C . CYS A 1 122 ? 4.427 0.181 -19.017 1.00 96.00 122 CYS A C 1
ATOM 940 O O . CYS A 1 122 ? 5.495 0.652 -18.649 1.00 96.00 122 CYS A O 1
ATOM 942 N N . GLY A 1 123 ? 4.328 -1.100 -19.390 1.00 96.19 123 GLY A N 1
ATOM 943 C CA . GLY A 1 123 ? 5.479 -2.016 -19.405 1.00 96.19 123 GLY A CA 1
ATOM 944 C C . GLY A 1 123 ? 5.869 -2.573 -18.029 1.00 96.19 123 GLY A C 1
ATOM 945 O O . GLY A 1 123 ? 7.037 -2.889 -17.806 1.00 96.19 123 GLY A O 1
ATOM 946 N N . PHE A 1 124 ? 4.900 -2.696 -17.119 1.00 95.44 124 PHE A N 1
ATOM 947 C CA . PHE A 1 124 ? 5.025 -3.291 -15.783 1.00 95.44 124 PHE A CA 1
ATOM 948 C C . PHE A 1 124 ? 6.062 -2.625 -14.851 1.00 95.44 124 PHE A C 1
ATOM 950 O O . PHE A 1 124 ? 6.925 -3.322 -14.317 1.00 95.44 124 PHE A O 1
ATOM 957 N N . PRO A 1 125 ? 5.997 -1.299 -14.606 1.00 95.00 125 PRO A N 1
ATOM 958 C CA . PRO A 1 125 ? 6.871 -0.643 -13.623 1.00 95.00 125 PRO A CA 1
ATOM 959 C C . PRO A 1 125 ? 6.662 -1.139 -12.182 1.00 95.00 125 PRO A C 1
ATOM 961 O O . PRO A 1 125 ? 7.570 -1.027 -11.360 1.00 95.00 125 PRO A O 1
ATOM 964 N N . TRP A 1 126 ? 5.486 -1.688 -11.857 1.00 95.00 126 TRP A N 1
ATOM 965 C CA . TRP A 1 126 ? 5.214 -2.328 -10.571 1.00 95.00 126 TRP A CA 1
ATOM 966 C C . TRP A 1 126 ? 4.960 -3.822 -10.719 1.00 95.00 126 TRP A C 1
ATOM 968 O O . TRP A 1 126 ? 4.410 -4.296 -11.718 1.00 95.00 126 TRP A O 1
ATOM 978 N N . LYS A 1 127 ? 5.303 -4.572 -9.668 1.00 95.31 127 LYS A N 1
ATOM 979 C CA . LYS A 1 127 ? 5.021 -6.001 -9.585 1.00 95.31 127 LYS A CA 1
ATOM 980 C C . LYS A 1 127 ? 3.515 -6.208 -9.437 1.00 95.31 127 LYS A C 1
ATOM 982 O O . LYS A 1 127 ? 2.940 -5.887 -8.404 1.00 95.31 127 LYS A O 1
ATOM 987 N N . THR A 1 128 ? 2.880 -6.785 -10.456 1.00 94.75 128 THR A N 1
ATOM 988 C CA . THR A 1 128 ? 1.419 -6.969 -10.511 1.00 94.75 128 THR A CA 1
ATOM 989 C C . THR A 1 128 ? 0.848 -7.674 -9.275 1.00 94.75 128 THR A C 1
ATOM 991 O O . THR A 1 128 ? -0.234 -7.320 -8.817 1.00 94.75 128 THR A O 1
ATOM 994 N N . SER A 1 129 ? 1.592 -8.614 -8.672 1.00 94.38 129 SER A N 1
ATOM 995 C CA . SER A 1 129 ? 1.170 -9.297 -7.439 1.00 94.38 129 SER A CA 1
ATOM 996 C C . SER A 1 129 ? 0.894 -8.350 -6.273 1.00 94.38 129 SER A C 1
ATOM 998 O O . SER A 1 129 ? 0.070 -8.678 -5.428 1.00 94.38 129 SER A O 1
ATOM 1000 N N . ASP A 1 130 ? 1.552 -7.196 -6.214 1.00 93.06 130 ASP A N 1
ATOM 1001 C CA . ASP A 1 130 ? 1.481 -6.294 -5.062 1.00 93.06 130 ASP A CA 1
ATOM 1002 C C . ASP A 1 130 ? 0.120 -5.599 -4.957 1.00 93.06 130 ASP A C 1
ATOM 1004 O O . ASP A 1 130 ? -0.229 -5.094 -3.900 1.00 93.06 130 ASP A O 1
ATOM 1008 N N . PHE A 1 131 ? -0.676 -5.592 -6.028 1.00 94.50 131 PHE A N 1
ATOM 1009 C CA . PHE A 1 131 ? -1.964 -4.897 -6.061 1.00 94.50 131 PHE A CA 1
ATOM 1010 C C . PHE A 1 131 ? -3.075 -5.690 -6.742 1.00 94.50 131 PHE A C 1
ATOM 1012 O O . PHE A 1 131 ? -4.121 -5.134 -7.084 1.00 94.50 131 PHE A O 1
ATOM 1019 N N . MET A 1 132 ? -2.893 -7.003 -6.903 1.00 94.62 132 MET A N 1
ATOM 1020 C CA . MET A 1 132 ? -4.019 -7.856 -7.267 1.00 94.62 132 MET A CA 1
ATOM 1021 C C . MET A 1 132 ? -5.104 -7.759 -6.190 1.00 94.62 132 MET A C 1
ATOM 1023 O O . MET A 1 132 ? -4.765 -7.841 -5.007 1.00 94.62 132 MET A O 1
ATOM 1027 N N . PRO A 1 133 ? -6.395 -7.628 -6.554 1.00 92.31 133 PRO A N 1
ATOM 1028 C CA . PRO A 1 133 ? -7.463 -7.404 -5.582 1.00 92.31 133 PRO A CA 1
ATOM 1029 C C . PRO A 1 133 ? -7.460 -8.384 -4.404 1.00 92.31 133 PRO A C 1
ATOM 1031 O O . PRO A 1 133 ? -7.587 -7.949 -3.267 1.00 92.31 133 PRO A O 1
ATOM 1034 N N . TRP A 1 134 ? -7.206 -9.673 -4.650 1.00 90.88 134 TRP A N 1
ATOM 1035 C CA . TRP A 1 134 ? -7.155 -10.708 -3.607 1.00 90.88 134 TRP A CA 1
ATOM 1036 C C . TRP A 1 134 ? -5.983 -10.576 -2.617 1.00 90.88 134 TRP A C 1
ATOM 1038 O O . TRP A 1 134 ? -6.037 -11.171 -1.547 1.00 90.88 134 TRP A O 1
ATOM 1048 N N . ASN A 1 135 ? -4.937 -9.811 -2.946 1.00 91.88 135 ASN A N 1
ATOM 1049 C CA . ASN A 1 135 ? -3.784 -9.584 -2.068 1.00 91.88 135 ASN A CA 1
ATOM 1050 C C . ASN A 1 135 ? -3.921 -8.322 -1.208 1.00 91.88 135 ASN A C 1
ATOM 1052 O O . ASN A 1 135 ? -3.280 -8.225 -0.163 1.00 91.88 135 ASN A O 1
ATOM 1056 N N . VAL A 1 136 ? -4.723 -7.345 -1.645 1.00 93.25 136 VAL A N 1
ATOM 1057 C CA . VAL A 1 136 ? -4.805 -6.025 -0.995 1.00 93.25 136 VAL A CA 1
ATOM 1058 C C . VAL A 1 136 ? -6.195 -5.660 -0.499 1.00 93.25 136 VAL A C 1
ATOM 1060 O O . VAL A 1 136 ? -6.321 -4.664 0.210 1.00 93.25 136 VAL A O 1
ATOM 1063 N N . PHE A 1 137 ? -7.237 -6.421 -0.843 1.00 96.75 137 PHE A N 1
ATOM 1064 C CA . PHE A 1 137 ? -8.609 -6.096 -0.476 1.00 96.75 137 PHE A CA 1
ATOM 1065 C C . PHE A 1 137 ? -9.455 -7.327 -0.141 1.00 96.75 137 PHE A C 1
ATOM 1067 O O . PHE A 1 137 ? -9.549 -8.269 -0.925 1.00 96.75 137 PHE A O 1
ATOM 1074 N N . ASP A 1 138 ? -10.151 -7.265 0.993 1.00 97.38 138 ASP A N 1
ATOM 1075 C CA . ASP A 1 138 ? -11.248 -8.173 1.327 1.00 97.38 138 ASP A CA 1
ATOM 1076 C C . ASP A 1 138 ? -12.510 -7.356 1.631 1.00 97.38 138 ASP A C 1
ATOM 1078 O O . ASP A 1 138 ? -12.508 -6.455 2.474 1.00 97.38 138 ASP A O 1
ATOM 1082 N N . GLY A 1 139 ? -13.604 -7.666 0.932 1.00 97.19 139 GLY A N 1
ATOM 1083 C CA . GLY A 1 139 ? -14.836 -6.884 1.017 1.00 97.19 139 GLY A CA 1
ATOM 1084 C C . GLY A 1 139 ? -15.502 -6.932 2.393 1.00 97.19 139 GLY A C 1
ATOM 1085 O O . GLY A 1 139 ? -16.040 -5.918 2.832 1.00 97.19 139 GLY A O 1
ATOM 1086 N N . LYS A 1 140 ? -15.447 -8.070 3.099 1.00 97.38 140 LYS A N 1
ATOM 1087 C CA . LYS A 1 140 ? -16.041 -8.222 4.438 1.00 97.38 140 LYS A CA 1
ATOM 1088 C C . LYS A 1 140 ? -15.201 -7.501 5.486 1.00 97.38 140 LYS A C 1
ATOM 1090 O O . LYS A 1 140 ? -15.747 -6.782 6.323 1.00 97.38 140 LYS A O 1
ATOM 1095 N N . LEU A 1 141 ? -13.879 -7.651 5.406 1.00 98.12 141 LEU A N 1
ATOM 1096 C CA . LEU A 1 141 ? -12.932 -6.964 6.273 1.00 98.12 141 LEU A CA 1
ATOM 1097 C C . LEU A 1 141 ? -13.042 -5.452 6.101 1.00 98.12 141 LEU A C 1
ATOM 1099 O O . LEU A 1 141 ? -13.198 -4.745 7.095 1.00 98.12 141 LEU A O 1
ATOM 1103 N N . PHE A 1 142 ? -13.028 -4.957 4.860 1.00 98.44 142 PHE A N 1
ATOM 1104 C CA . PHE A 1 142 ? -13.240 -3.540 4.581 1.00 98.44 142 PHE A CA 1
ATOM 1105 C C . PHE A 1 142 ? -14.559 -3.046 5.163 1.00 98.44 142 PHE A C 1
ATOM 1107 O O . PHE A 1 142 ? -14.563 -2.030 5.852 1.00 98.44 142 PHE A O 1
ATOM 1114 N N . HIS A 1 143 ? -15.655 -3.779 4.950 1.00 98.44 143 HIS A N 1
ATOM 1115 C CA . HIS A 1 143 ? -16.965 -3.407 5.478 1.00 98.44 143 HIS A CA 1
ATOM 1116 C C . HIS A 1 143 ? -16.935 -3.254 7.005 1.00 98.44 143 HIS A C 1
ATOM 1118 O O . HIS A 1 143 ? -17.383 -2.241 7.537 1.00 98.44 143 HIS A O 1
ATOM 1124 N N . GLN A 1 144 ? -16.345 -4.214 7.719 1.00 98.00 144 GLN A N 1
ATOM 1125 C CA . GLN A 1 144 ? -16.207 -4.142 9.172 1.00 98.00 144 GLN A CA 1
ATOM 1126 C C . GLN A 1 144 ? -15.352 -2.942 9.615 1.00 98.00 144 GLN A C 1
ATOM 1128 O O . GLN A 1 144 ? -15.748 -2.218 10.531 1.00 98.00 144 GLN A O 1
ATOM 1133 N N . LYS A 1 145 ? -14.199 -2.696 8.972 1.00 98.25 145 LYS A N 1
ATOM 1134 C CA . LYS A 1 145 ? -13.341 -1.539 9.296 1.00 98.25 145 LYS A CA 1
ATOM 1135 C C . LYS A 1 145 ? -14.025 -0.211 8.977 1.00 98.25 145 LYS A C 1
ATOM 1137 O O . LYS A 1 145 ? -13.870 0.740 9.737 1.00 98.25 145 LYS A O 1
ATOM 1142 N N . TYR A 1 146 ? -14.818 -0.163 7.908 1.00 98.56 146 TYR A N 1
ATOM 1143 C CA . TYR A 1 146 ? -15.641 0.989 7.560 1.00 98.56 146 TYR A CA 1
ATOM 1144 C C . TYR A 1 146 ? -16.660 1.293 8.661 1.00 98.56 146 TYR A C 1
ATOM 1146 O O . TYR A 1 146 ? -16.682 2.414 9.156 1.00 98.56 146 TYR A O 1
ATOM 1154 N N . LEU A 1 147 ? -17.431 0.298 9.118 1.00 98.06 147 LEU A N 1
ATOM 1155 C CA . LEU A 1 147 ? -18.408 0.489 10.199 1.00 98.06 147 LEU A CA 1
ATOM 1156 C C . LEU A 1 147 ? -17.750 0.968 11.501 1.00 98.06 147 LEU A C 1
ATOM 1158 O O . LEU A 1 147 ? -18.294 1.827 12.189 1.00 98.06 147 LEU A O 1
ATOM 1162 N N . GLN A 1 148 ? -16.574 0.433 11.840 1.00 97.69 148 GLN A N 1
ATOM 1163 C CA . GLN A 1 148 ? -15.801 0.883 13.002 1.00 97.69 148 GLN A CA 1
ATOM 1164 C C . GLN A 1 148 ? -15.349 2.339 12.843 1.00 97.69 148 GLN A C 1
ATOM 1166 O O . GLN A 1 148 ? -15.534 3.146 13.754 1.00 97.69 148 GLN A O 1
ATOM 1171 N N . SER A 1 149 ? -14.793 2.692 11.681 1.00 97.62 149 SER A N 1
ATOM 1172 C CA . SER A 1 149 ? -14.336 4.056 11.422 1.00 97.62 149 SER A CA 1
ATOM 1173 C C . SER A 1 149 ? -15.487 5.061 11.393 1.00 97.62 149 SER A C 1
ATOM 1175 O O . SER A 1 149 ? -15.336 6.160 11.914 1.00 97.62 149 SER A O 1
ATOM 1177 N N . GLU A 1 150 ? -16.631 4.694 10.815 1.00 95.94 150 GLU A N 1
ATOM 1178 C CA . GLU A 1 150 ? -17.837 5.528 10.753 1.00 95.94 150 GLU A CA 1
ATOM 1179 C C . GLU A 1 150 ? -18.411 5.795 12.152 1.00 95.94 150 GLU A C 1
ATOM 1181 O O . GLU A 1 150 ? -18.843 6.908 12.442 1.00 95.94 150 GLU A O 1
ATOM 1186 N N . LYS A 1 151 ? -18.346 4.804 13.053 1.00 95.88 151 LYS A N 1
ATOM 1187 C CA . LYS A 1 151 ? -18.717 4.945 14.472 1.00 95.88 151 LYS A CA 1
ATOM 1188 C C . LYS A 1 151 ? -17.687 5.733 15.302 1.00 95.88 151 LYS A C 1
ATOM 1190 O O . LYS A 1 151 ? -17.896 5.912 16.498 1.00 95.88 151 LYS A O 1
ATOM 1195 N N . GLY A 1 152 ? -16.576 6.178 14.709 1.00 96.06 152 GLY A N 1
ATOM 1196 C CA . GLY A 1 152 ? -15.542 6.957 15.397 1.00 96.06 152 GLY A CA 1
ATOM 1197 C C . GLY A 1 152 ? -14.613 6.131 16.291 1.00 96.06 152 GLY A C 1
ATOM 1198 O O . GLY A 1 152 ? -14.059 6.661 17.253 1.00 96.06 152 GLY A O 1
ATOM 1199 N N . TYR A 1 153 ? -14.438 4.836 16.009 1.00 97.44 153 TYR A N 1
ATOM 1200 C CA . TYR A 1 153 ? -13.508 3.998 16.768 1.00 97.44 153 TYR A CA 1
ATOM 1201 C C . TYR A 1 153 ? -12.067 4.509 16.609 1.00 97.44 153 TYR A C 1
ATOM 1203 O O . TYR A 1 153 ? -11.660 4.956 15.535 1.00 97.44 153 TYR A O 1
ATOM 1211 N N . ALA A 1 154 ? -11.277 4.398 17.680 1.00 97.19 154 ALA A N 1
ATOM 1212 C CA . ALA A 1 154 ? -9.859 4.742 17.658 1.00 97.19 154 ALA A CA 1
ATOM 1213 C C . ALA A 1 154 ? -9.074 3.836 16.691 1.00 97.19 154 ALA A C 1
ATOM 1215 O O . ALA A 1 154 ? -9.398 2.654 16.528 1.00 97.19 154 ALA A O 1
ATOM 1216 N N . VAL A 1 155 ? -8.024 4.377 16.064 1.00 97.75 155 VAL A N 1
ATOM 1217 C CA . VAL A 1 155 ? -7.225 3.686 15.031 1.00 97.75 155 VAL A CA 1
ATOM 1218 C C . VAL A 1 155 ? -6.637 2.375 15.560 1.00 97.75 155 VAL A C 1
ATOM 1220 O O . VAL A 1 155 ? -6.596 1.377 14.848 1.00 97.75 155 VAL A O 1
ATOM 1223 N N . GLU A 1 156 ? -6.253 2.337 16.829 1.00 97.88 156 GLU A N 1
ATOM 1224 C CA . GLU A 1 156 ? -5.759 1.150 17.519 1.00 97.88 156 GLU A CA 1
ATOM 1225 C C . GLU A 1 156 ? -6.780 0.007 17.470 1.00 97.88 156 GLU A C 1
ATOM 1227 O O . GLU A 1 156 ? -6.411 -1.144 17.241 1.00 97.88 156 GLU A O 1
ATOM 1232 N N . VAL A 1 157 ? -8.074 0.318 17.605 1.00 97.56 157 VAL A N 1
ATOM 1233 C CA . VAL A 1 157 ? -9.149 -0.677 17.515 1.00 97.56 157 VAL A CA 1
ATOM 1234 C C . VAL A 1 157 ? -9.339 -1.143 16.073 1.00 97.56 157 VAL A C 1
ATOM 1236 O O . VAL A 1 157 ? -9.453 -2.347 15.834 1.00 97.56 157 VAL A O 1
ATOM 1239 N N . LEU A 1 158 ? -9.299 -0.221 15.100 1.00 97.88 158 LEU A N 1
ATOM 1240 C CA . LEU A 1 158 ? -9.352 -0.565 13.672 1.00 97.88 158 LEU A CA 1
ATOM 1241 C C . LEU A 1 158 ? -8.223 -1.542 13.307 1.00 97.88 158 LEU A C 1
ATOM 1243 O O . LEU A 1 158 ? -8.436 -2.478 12.537 1.00 97.88 158 LEU A O 1
ATOM 1247 N N . LEU A 1 159 ? -7.044 -1.364 13.901 1.00 98.19 159 LEU A N 1
ATOM 1248 C CA . LEU A 1 159 ? -5.848 -2.173 13.658 1.00 98.19 159 LEU A CA 1
ATOM 1249 C C . LEU A 1 159 ? -5.721 -3.399 14.569 1.00 98.19 159 LEU A C 1
ATOM 1251 O O . LEU A 1 159 ? -4.680 -4.061 14.559 1.00 98.19 159 LEU A O 1
ATOM 1255 N N . GLU A 1 160 ? -6.780 -3.743 15.309 1.00 96.62 160 GLU A N 1
ATOM 1256 C CA . GLU A 1 160 ? -6.847 -4.941 16.158 1.00 96.62 160 GLU A CA 1
ATOM 1257 C C . GLU A 1 160 ? -5.792 -4.926 17.270 1.00 96.62 160 GLU A C 1
ATOM 1259 O O . GLU A 1 160 ? -5.207 -5.953 17.603 1.00 96.62 160 GLU A O 1
ATOM 1264 N N . GLN A 1 161 ? -5.522 -3.736 17.812 1.00 96.12 161 GLN A N 1
ATOM 1265 C CA . GLN A 1 161 ? -4.527 -3.475 18.855 1.00 96.12 161 GLN A CA 1
ATOM 1266 C C . GLN A 1 161 ? -3.087 -3.843 18.453 1.00 96.12 161 GLN A C 1
ATOM 1268 O O . GLN A 1 161 ? -2.194 -3.947 19.296 1.00 96.12 161 GLN A O 1
ATOM 1273 N N . ASN A 1 162 ? -2.823 -4.013 17.152 1.00 95.75 162 ASN A N 1
ATOM 1274 C CA . ASN A 1 162 ? -1.502 -4.368 16.656 1.00 95.75 162 ASN A CA 1
ATOM 1275 C C . ASN A 1 162 ? -0.619 -3.121 16.468 1.00 95.75 162 ASN A C 1
ATOM 1277 O O . ASN A 1 162 ? -0.756 -2.374 15.495 1.00 95.75 162 ASN A O 1
ATOM 1281 N N . ARG A 1 163 ? 0.342 -2.932 17.381 1.00 93.94 163 ARG A N 1
ATOM 1282 C CA . ARG A 1 163 ? 1.259 -1.778 17.384 1.00 93.94 163 ARG A CA 1
ATOM 1283 C C . ARG A 1 163 ? 2.132 -1.665 16.131 1.00 93.94 163 ARG A C 1
ATOM 1285 O O . ARG A 1 163 ? 2.403 -0.547 15.708 1.00 93.94 163 ARG A O 1
ATOM 1292 N N . SER A 1 164 ? 2.553 -2.772 15.508 1.00 93.75 164 SER A N 1
ATOM 1293 C CA . SER A 1 164 ? 3.396 -2.694 14.300 1.00 93.75 164 SER A CA 1
ATOM 1294 C C . SER A 1 164 ? 2.622 -2.140 13.102 1.00 93.75 164 SER A C 1
ATOM 1296 O O . SER A 1 164 ? 3.177 -1.408 12.281 1.00 93.75 164 SER A O 1
ATOM 1298 N N . ARG A 1 165 ? 1.314 -2.417 13.036 1.00 96.44 165 ARG A N 1
ATOM 1299 C CA . ARG A 1 165 ? 0.415 -1.847 12.025 1.00 96.44 165 ARG A CA 1
ATOM 1300 C C . ARG A 1 165 ? 0.147 -0.364 12.266 1.00 96.44 165 ARG A C 1
ATOM 1302 O O . ARG A 1 165 ? -0.048 0.357 11.295 1.00 96.44 165 ARG A O 1
ATOM 1309 N N . LEU A 1 166 ? 0.155 0.100 13.517 1.00 97.38 166 LEU A N 1
ATOM 1310 C CA . LEU A 1 166 ? -0.145 1.495 13.862 1.00 97.38 166 LEU A CA 1
ATOM 1311 C C . LEU A 1 166 ? 0.844 2.476 13.223 1.00 97.38 166 LEU A C 1
ATOM 1313 O O . LEU A 1 166 ? 0.427 3.427 12.564 1.00 97.38 166 LEU A O 1
ATOM 1317 N N . THR A 1 167 ? 2.146 2.205 13.326 1.00 95.50 167 THR A N 1
ATOM 1318 C CA . THR A 1 167 ? 3.173 3.032 12.671 1.00 95.50 167 THR A CA 1
ATOM 1319 C C . THR A 1 167 ? 2.983 3.057 11.153 1.00 95.50 167 THR A C 1
ATOM 1321 O O . THR A 1 167 ? 2.976 4.128 10.547 1.00 95.50 167 THR A O 1
ATOM 1324 N N . LYS A 1 168 ? 2.745 1.890 10.534 1.00 96.62 168 LYS A N 1
ATOM 1325 C CA . LYS A 1 168 ? 2.480 1.798 9.088 1.00 96.62 168 LYS A CA 1
ATOM 1326 C C . LYS A 1 168 ? 1.236 2.590 8.692 1.00 96.62 168 LYS A C 1
ATOM 1328 O O . LYS A 1 168 ? 1.275 3.337 7.723 1.00 96.62 168 LYS A O 1
ATOM 1333 N N . PHE A 1 169 ? 0.159 2.490 9.467 1.00 98.06 169 PHE A N 1
ATOM 1334 C CA . PHE A 1 169 ? -1.076 3.234 9.232 1.00 98.06 169 PHE A CA 1
ATOM 1335 C C . PHE A 1 169 ? -0.833 4.743 9.197 1.00 98.06 169 PHE A C 1
ATOM 1337 O O . PHE A 1 169 ? -1.269 5.412 8.259 1.00 98.06 169 PHE A O 1
ATOM 1344 N N . HIS A 1 170 ? -0.116 5.283 10.187 1.00 97.38 170 HIS A N 1
ATOM 1345 C CA . HIS A 1 170 ? 0.189 6.711 10.232 1.00 97.38 170 HIS A CA 1
ATOM 1346 C C . HIS A 1 170 ? 1.041 7.158 9.043 1.00 97.38 170 HIS A C 1
ATOM 1348 O O . HIS A 1 170 ? 0.742 8.199 8.460 1.00 97.38 170 HIS A O 1
ATOM 1354 N N . ASN A 1 171 ? 2.020 6.350 8.630 1.00 97.06 171 ASN A N 1
ATOM 1355 C CA . ASN A 1 171 ? 2.851 6.641 7.462 1.00 97.06 171 ASN A CA 1
ATOM 1356 C C . ASN A 1 171 ? 2.026 6.670 6.166 1.00 97.06 171 ASN A C 1
ATOM 1358 O O . ASN A 1 171 ? 2.076 7.652 5.428 1.00 97.06 171 ASN A O 1
ATOM 1362 N N . LEU A 1 172 ? 1.211 5.638 5.915 1.00 98.06 172 LEU A N 1
ATOM 1363 C CA . LEU A 1 172 ? 0.363 5.563 4.718 1.00 98.06 172 LEU A CA 1
AT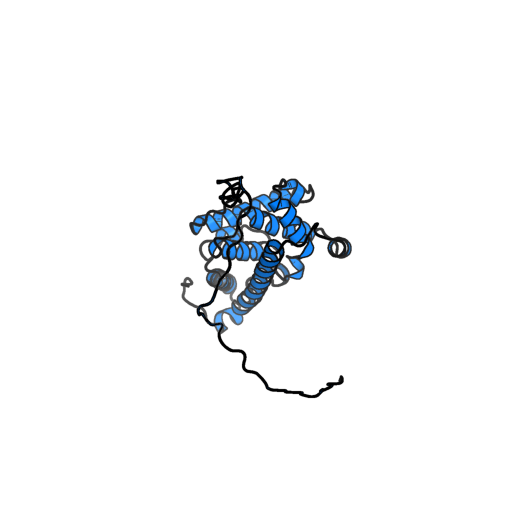OM 1364 C C . LEU A 1 172 ? -0.658 6.708 4.677 1.00 98.06 172 LEU A C 1
ATOM 1366 O O . LEU A 1 172 ? -0.844 7.344 3.639 1.00 98.06 172 LEU A O 1
ATOM 1370 N N . LYS A 1 173 ? -1.281 7.026 5.819 1.00 98.00 173 LYS A N 1
ATOM 1371 C CA . LYS A 1 173 ? -2.202 8.162 5.938 1.00 98.00 173 LYS A CA 1
ATOM 1372 C C . LYS A 1 173 ? -1.496 9.484 5.646 1.00 98.00 173 LYS A C 1
ATOM 1374 O O . LYS A 1 173 ? -2.038 10.306 4.912 1.00 98.00 173 LYS A O 1
ATOM 1379 N N . ALA A 1 174 ? -0.307 9.697 6.209 1.00 97.12 174 ALA A N 1
ATOM 1380 C CA . ALA A 1 174 ? 0.467 10.915 5.994 1.00 97.12 174 ALA A CA 1
ATOM 1381 C C . ALA A 1 174 ? 0.832 11.096 4.516 1.00 97.12 174 ALA A C 1
ATOM 1383 O O . ALA A 1 174 ? 0.672 12.196 3.994 1.00 97.12 174 ALA A O 1
ATOM 1384 N N . VAL A 1 175 ? 1.235 10.020 3.832 1.00 97.75 175 VAL A N 1
ATOM 1385 C CA . VAL A 1 175 ? 1.515 10.025 2.389 1.00 97.75 175 VAL A CA 1
ATOM 1386 C C . VAL A 1 175 ? 0.293 10.465 1.584 1.00 97.75 175 VAL A C 1
ATOM 1388 O O . VAL A 1 175 ? 0.387 11.423 0.815 1.00 97.75 175 VAL A O 1
ATOM 1391 N N . VAL A 1 176 ? -0.863 9.825 1.796 1.00 97.81 176 VAL A N 1
ATOM 1392 C CA . VAL A 1 176 ? -2.086 10.152 1.044 1.00 97.81 176 VAL A CA 1
ATOM 1393 C C . VAL A 1 176 ? -2.529 11.589 1.321 1.00 97.81 176 VAL A C 1
ATOM 1395 O O . VAL A 1 176 ? -2.792 12.341 0.384 1.00 97.81 176 VAL A O 1
ATOM 1398 N N . CYS A 1 177 ? -2.555 12.007 2.590 1.00 96.88 177 CYS A N 1
ATOM 1399 C CA . CYS A 1 177 ? -2.930 13.370 2.962 1.00 96.88 177 CYS A CA 1
ATOM 1400 C C . CYS A 1 177 ? -1.971 14.417 2.379 1.00 96.88 177 CYS A C 1
ATOM 1402 O O . CYS A 1 177 ? -2.433 15.435 1.870 1.00 96.88 177 CYS A O 1
ATOM 1404 N N . LYS A 1 178 ? -0.653 14.187 2.430 1.00 96.06 178 LYS A N 1
ATOM 1405 C CA . LYS A 1 178 ? 0.353 15.119 1.898 1.00 96.06 178 LYS A CA 1
ATOM 1406 C C . LYS A 1 178 ? 0.208 15.289 0.386 1.00 96.06 178 LYS A C 1
ATOM 1408 O O . LYS A 1 178 ? 0.201 16.420 -0.093 1.00 96.06 178 LYS A O 1
ATOM 1413 N N . ALA A 1 179 ? 0.044 14.188 -0.345 1.00 96.38 179 ALA A N 1
ATOM 1414 C CA . ALA A 1 179 ? -0.163 14.216 -1.788 1.00 96.38 179 ALA A CA 1
ATOM 1415 C C . ALA A 1 179 ? -1.473 14.926 -2.171 1.00 96.38 179 ALA A C 1
ATOM 1417 O O . ALA A 1 179 ? -1.468 15.797 -3.033 1.00 96.38 179 ALA A O 1
ATOM 1418 N N . CYS A 1 180 ? -2.578 14.654 -1.468 1.00 96.06 180 CYS A N 1
ATOM 1419 C CA . CYS A 1 180 ? -3.839 15.363 -1.711 1.00 96.06 180 CYS A CA 1
ATOM 1420 C C . CYS A 1 180 ? -3.716 16.870 -1.426 1.00 96.06 180 CYS A C 1
ATOM 1422 O O . CYS A 1 180 ? -4.220 17.686 -2.191 1.00 96.06 180 CYS A O 1
ATOM 1424 N N . MET A 1 181 ? -2.993 17.260 -0.369 1.00 94.75 181 MET A N 1
ATOM 1425 C CA . MET A 1 181 ? -2.756 18.672 -0.055 1.00 94.75 181 MET A CA 1
ATOM 1426 C C . MET A 1 181 ? -1.950 19.401 -1.140 1.00 94.75 181 MET A C 1
ATOM 1428 O O . MET A 1 181 ? -2.241 20.569 -1.392 1.00 94.75 181 MET A O 1
ATOM 1432 N N . LYS A 1 182 ? -0.993 18.737 -1.811 1.00 94.19 182 LYS A N 1
ATOM 1433 C CA . LYS A 1 182 ? -0.283 19.303 -2.979 1.00 94.19 182 LYS A CA 1
ATOM 1434 C C . LYS A 1 182 ? -1.239 19.629 -4.134 1.00 94.19 182 LYS A C 1
ATOM 1436 O O . LYS A 1 182 ? -1.038 20.617 -4.828 1.00 94.19 182 LYS A O 1
ATOM 1441 N N . GLU A 1 183 ? -2.307 18.850 -4.278 1.00 92.81 183 GLU A N 1
ATOM 1442 C CA . GLU A 1 183 ? -3.372 19.043 -5.270 1.00 92.81 183 GLU A CA 1
ATOM 1443 C C . GLU A 1 183 ? -4.531 19.917 -4.740 1.00 92.81 183 GLU A C 1
ATOM 1445 O O . GLU A 1 183 ? -5.653 19.850 -5.237 1.00 92.81 183 GLU A O 1
ATOM 1450 N N . ASN A 1 184 ? -4.291 20.731 -3.701 1.00 93.19 184 ASN A N 1
ATOM 1451 C CA . ASN A 1 184 ? -5.289 21.590 -3.040 1.00 93.19 184 ASN A CA 1
ATOM 1452 C C . ASN A 1 184 ? -6.520 20.842 -2.494 1.00 93.19 184 ASN A C 1
ATOM 1454 O O . ASN A 1 184 ? -7.590 21.425 -2.299 1.00 93.19 184 ASN A O 1
ATOM 1458 N N . ARG A 1 185 ? -6.376 19.549 -2.196 1.00 93.75 185 ARG A N 1
ATOM 1459 C CA . ARG A 1 185 ? -7.451 18.702 -1.689 1.00 93.75 185 ARG A CA 1
ATOM 1460 C C . ARG A 1 185 ? -7.222 18.334 -0.227 1.00 93.75 185 ARG A C 1
ATOM 1462 O O . ARG A 1 185 ? -6.442 17.446 0.110 1.00 93.75 185 ARG A O 1
ATOM 1469 N N . ARG A 1 186 ? -7.974 18.981 0.666 1.00 92.81 186 ARG A N 1
ATOM 1470 C CA . ARG A 1 186 ? -7.983 18.642 2.094 1.00 92.81 186 ARG A CA 1
ATOM 1471 C C . ARG A 1 186 ? -8.970 17.512 2.381 1.00 92.81 186 ARG A C 1
ATOM 1473 O O . ARG A 1 186 ? -10.163 17.654 2.133 1.00 92.81 186 ARG A O 1
ATOM 1480 N N . ILE A 1 187 ? -8.479 16.423 2.969 1.00 93.88 187 ILE A N 1
ATOM 1481 C CA . ILE A 1 187 ? -9.317 15.319 3.453 1.00 93.88 187 ILE A CA 1
ATOM 1482 C C . ILE A 1 187 ? -9.846 15.685 4.841 1.00 93.88 187 ILE A C 1
ATOM 1484 O O . ILE A 1 187 ? -9.074 15.829 5.791 1.00 93.88 187 ILE A O 1
ATOM 1488 N N . THR A 1 188 ? -11.159 15.848 4.964 1.00 92.88 188 THR A N 1
ATOM 1489 C CA . THR A 1 188 ? -11.824 16.168 6.232 1.00 92.88 188 THR A CA 1
ATOM 1490 C C . THR A 1 188 ? -12.564 14.951 6.768 1.00 92.88 188 THR A C 1
ATOM 1492 O O . THR A 1 188 ? -13.081 14.144 5.995 1.00 92.88 188 THR A O 1
ATOM 1495 N N . GLY A 1 189 ? -12.628 14.807 8.092 1.00 91.12 189 GLY A N 1
ATOM 1496 C CA . GLY A 1 189 ? -13.562 13.861 8.706 1.00 91.12 189 GLY A CA 1
ATOM 1497 C C . GLY A 1 189 ? -15.002 14.272 8.433 1.00 91.12 189 GLY A C 1
ATOM 1498 O O . GLY A 1 189 ? -15.269 15.421 8.058 1.00 91.12 189 GLY A O 1
ATOM 1499 N N . ARG A 1 190 ? -15.939 13.348 8.627 1.00 84.44 190 ARG A N 1
ATOM 1500 C CA . ARG A 1 190 ? -17.350 13.719 8.658 1.00 84.44 190 ARG A CA 1
ATOM 1501 C C . ARG A 1 190 ? -17.532 14.632 9.859 1.00 84.44 190 ARG A C 1
ATOM 1503 O O . ARG A 1 190 ? -17.498 14.187 11.003 1.00 84.44 190 ARG A O 1
ATOM 1510 N N . ALA A 1 191 ? -17.771 15.919 9.602 1.00 63.69 191 ALA A N 1
ATOM 1511 C CA . ALA A 1 191 ? -18.568 16.686 10.541 1.00 63.69 191 ALA A CA 1
ATOM 1512 C C . ALA A 1 191 ? -19.826 15.842 10.737 1.00 63.69 191 ALA A C 1
ATOM 1514 O O . ALA A 1 191 ? -20.483 15.510 9.746 1.00 63.69 191 ALA A O 1
ATOM 1515 N N . HIS A 1 192 ? -20.077 15.374 11.962 1.00 52.25 192 HIS A N 1
ATOM 1516 C CA . HIS A 1 192 ? -21.318 14.688 12.277 1.00 52.25 192 HIS A CA 1
ATOM 1517 C C . HIS A 1 192 ? -22.406 15.570 11.668 1.00 52.25 192 HIS A C 1
ATOM 1519 O O . HIS A 1 192 ? -22.503 16.738 12.049 1.00 52.25 192 HIS A O 1
ATOM 1525 N N . TRP A 1 193 ? -23.132 15.084 10.654 1.00 41.50 193 TRP A N 1
ATOM 1526 C CA . TRP A 1 193 ? -24.285 15.786 10.093 1.00 41.50 193 TRP A CA 1
ATOM 1527 C C . TRP A 1 193 ? -25.394 15.732 11.152 1.00 41.50 193 TRP A C 1
ATOM 1529 O O . TRP A 1 193 ? -26.463 15.165 10.958 1.00 41.50 193 TRP A O 1
ATOM 1539 N N . GLY A 1 194 ? -25.102 16.278 12.328 1.00 33.59 194 GLY A N 1
ATOM 1540 C CA . GLY A 1 194 ? -26.054 16.619 13.342 1.00 33.59 194 GLY A CA 1
ATOM 1541 C C . GLY A 1 194 ? -26.870 17.767 12.778 1.00 33.59 194 GLY A C 1
ATOM 1542 O O . GLY A 1 194 ? -26.355 18.842 12.495 1.00 33.59 194 GLY A O 1
ATOM 1543 N N . SER A 1 195 ? -28.165 17.516 12.638 1.00 36.22 195 SER A N 1
ATOM 1544 C CA . SER A 1 195 ? -29.192 18.553 12.688 1.00 36.22 195 SER A CA 1
ATOM 1545 C C . SER A 1 195 ? -29.466 19.420 11.447 1.00 36.22 195 SER A C 1
ATOM 1547 O O . SER A 1 195 ? -30.060 20.485 11.608 1.00 36.22 195 SER A O 1
ATOM 1549 N N . HIS A 1 196 ? -29.185 18.974 10.215 1.00 38.34 196 HIS A N 1
ATOM 1550 C CA . HIS A 1 196 ? -29.663 19.708 9.019 1.00 38.34 196 HIS A CA 1
ATOM 1551 C C . HIS A 1 196 ? -30.756 19.026 8.176 1.00 38.34 196 HIS A C 1
ATOM 1553 O O . HIS A 1 196 ? -31.249 19.637 7.232 1.00 38.34 196 HIS A O 1
ATOM 1559 N N . HIS A 1 197 ? -31.267 17.855 8.591 1.00 40.09 197 HIS A N 1
ATOM 1560 C CA . HIS A 1 197 ? -32.528 17.300 8.058 1.00 40.09 197 HIS A CA 1
ATOM 1561 C C . HIS A 1 197 ? -33.609 16.979 9.105 1.00 40.09 197 HIS A C 1
ATOM 1563 O O . HIS A 1 197 ? -34.682 16.506 8.744 1.00 40.09 197 HIS A O 1
ATOM 1569 N N . ALA A 1 198 ? -33.431 17.373 10.372 1.00 37.62 198 ALA A N 1
ATOM 1570 C CA . ALA A 1 198 ? -34.555 17.544 11.303 1.00 37.62 198 ALA A CA 1
ATOM 1571 C C . ALA A 1 198 ? -35.208 18.928 11.097 1.00 37.62 198 ALA A C 1
ATOM 1573 O O . ALA A 1 198 ? -35.363 19.729 12.014 1.00 37.62 198 ALA A O 1
ATOM 1574 N N . GLY A 1 199 ? -35.526 19.242 9.841 1.00 35.94 199 GLY A N 1
ATOM 1575 C CA . GLY A 1 199 ? -36.211 20.459 9.442 1.00 35.94 199 GLY A CA 1
ATOM 1576 C C . GLY A 1 199 ? -37.715 20.222 9.379 1.00 35.94 199 GLY A C 1
ATOM 1577 O O . GLY A 1 199 ? -38.215 19.707 8.389 1.00 35.94 199 GLY A O 1
ATOM 1578 N N . ARG A 1 200 ? -38.424 20.699 10.407 1.00 37.25 200 ARG A N 1
ATOM 1579 C CA . ARG A 1 200 ? -39.765 21.294 10.273 1.00 37.25 200 ARG A CA 1
ATOM 1580 C C . ARG A 1 200 ? -40.944 20.349 9.965 1.00 37.25 200 ARG A C 1
ATOM 1582 O O . ARG A 1 200 ? -41.653 20.541 8.986 1.00 37.25 200 ARG A O 1
ATOM 1589 N N . TRP A 1 201 ? -41.269 19.459 10.902 1.00 36.94 201 TRP A N 1
ATOM 1590 C CA . TRP A 1 201 ? -42.665 19.051 11.146 1.00 36.94 201 TRP A CA 1
ATOM 1591 C C . TRP A 1 201 ? -43.061 19.473 12.564 1.00 36.94 201 TRP A C 1
ATOM 1593 O O . TRP A 1 201 ? -43.044 18.693 13.509 1.00 36.94 201 TRP A O 1
ATOM 1603 N N . GLY A 1 202 ? -43.327 20.766 12.727 1.00 34.12 202 GLY A N 1
ATOM 1604 C CA . GLY A 1 202 ? -43.756 21.375 13.981 1.00 34.12 202 GLY A CA 1
ATOM 1605 C C . GLY A 1 202 ? -44.252 22.794 13.718 1.00 34.12 202 GLY A C 1
ATOM 1606 O O . GLY A 1 202 ? -43.554 23.559 13.054 1.00 34.12 202 GLY A O 1
ATOM 1607 N N . ARG A 1 203 ? -45.426 23.126 14.277 1.00 38.91 203 ARG A N 1
ATOM 1608 C CA . ARG A 1 203 ? -46.362 24.235 13.955 1.00 38.91 203 ARG A CA 1
ATOM 1609 C C . ARG A 1 203 ? -47.313 23.894 12.803 1.00 38.91 203 ARG A C 1
ATOM 1611 O O . ARG A 1 203 ? -46.856 23.526 11.738 1.00 38.91 203 ARG A O 1
ATOM 1618 N N . GLN A 1 204 ? -48.629 24.044 12.910 1.00 42.34 204 GLN A N 1
ATOM 1619 C CA . GLN A 1 204 ? -49.486 24.737 13.878 1.00 42.34 204 GLN A CA 1
ATOM 1620 C C . GLN A 1 204 ? -50.940 24.385 13.508 1.00 42.34 204 GLN A C 1
ATOM 1622 O O . GLN A 1 204 ? -51.236 24.290 12.322 1.00 42.34 204 GLN A O 1
ATOM 1627 N N . GLY A 1 205 ? -51.851 24.331 14.482 1.00 39.84 205 GLY A N 1
ATOM 1628 C CA . GLY A 1 205 ? -53.206 24.841 14.246 1.00 39.84 205 GLY A CA 1
ATOM 1629 C C . GLY A 1 205 ? -54.374 23.863 14.378 1.00 39.84 205 GLY A C 1
ATOM 1630 O O . GLY A 1 205 ? -54.699 23.132 13.457 1.00 39.84 205 GLY A O 1
ATOM 1631 N N . SER A 1 206 ? -55.081 24.043 15.494 1.00 40.75 206 SER A N 1
ATOM 1632 C CA . SER A 1 206 ? -56.539 23.972 15.646 1.00 40.75 206 SER A CA 1
ATOM 1633 C C . SER A 1 206 ? -57.221 22.616 15.832 1.00 40.75 206 SER A C 1
ATOM 1635 O O . SER A 1 206 ? -57.666 21.944 14.909 1.00 40.75 206 SER A O 1
ATOM 1637 N N . SER A 1 207 ? -57.421 22.317 17.113 1.00 38.38 207 SER A N 1
ATOM 1638 C CA . SER A 1 207 ? -58.558 21.559 17.618 1.00 38.38 207 SER A CA 1
ATOM 1639 C C . SER A 1 207 ? -59.881 22.321 17.386 1.00 38.38 207 SER A C 1
ATOM 1641 O O . SER A 1 207 ? -59.881 23.541 17.211 1.00 38.38 207 SER A O 1
ATOM 1643 N N . TYR A 1 208 ? -60.975 21.560 17.495 1.00 44.06 208 TYR A N 1
ATOM 1644 C CA . TYR A 1 208 ? -62.365 21.932 17.802 1.00 44.06 208 TYR A CA 1
ATOM 1645 C C . TYR A 1 208 ? -63.397 22.071 16.654 1.00 44.06 208 TYR A C 1
ATOM 1647 O O . TYR A 1 208 ? -63.328 22.950 15.806 1.00 44.06 208 TYR A O 1
ATOM 1655 N N . HIS A 1 209 ? -64.445 21.240 16.804 1.00 44.22 209 HIS A N 1
ATOM 1656 C CA . HIS A 1 209 ? -65.859 21.418 16.414 1.00 44.22 209 HIS A CA 1
ATOM 1657 C C . HIS A 1 209 ? -66.410 20.742 15.137 1.00 44.22 209 HIS A C 1
ATOM 1659 O O . HIS A 1 209 ? -66.443 21.288 14.045 1.00 44.22 209 HIS A O 1
ATOM 1665 N N . ARG A 1 210 ? -66.926 19.521 15.367 1.00 42.72 210 ARG A N 1
ATOM 1666 C CA . ARG A 1 210 ? -68.314 19.043 15.149 1.00 42.72 210 ARG A CA 1
ATOM 1667 C C . ARG A 1 210 ? -69.183 19.653 14.024 1.00 42.72 210 ARG A C 1
ATOM 1669 O O . ARG A 1 210 ? -69.625 20.788 14.113 1.00 42.72 210 ARG A O 1
ATOM 1676 N N . THR A 1 211 ? -69.600 18.732 13.142 1.00 39.56 211 THR A N 1
ATOM 1677 C CA . THR A 1 211 ? -70.957 18.480 12.595 1.00 39.56 211 THR A CA 1
ATOM 1678 C C . THR A 1 211 ? -71.716 19.604 11.882 1.00 39.56 211 THR A C 1
ATOM 1680 O O . THR A 1 211 ? -72.252 20.504 12.516 1.00 39.56 211 THR A O 1
ATOM 1683 N N . GLY A 1 212 ? -71.943 19.406 10.580 1.00 38.28 212 GLY A N 1
ATOM 1684 C CA . GLY A 1 212 ? -72.985 20.079 9.804 1.00 38.28 212 GLY A CA 1
ATOM 1685 C C . GLY A 1 212 ? -73.202 19.381 8.459 1.00 38.28 212 GLY A C 1
ATOM 1686 O O . GLY A 1 212 ? -72.324 19.395 7.606 1.00 38.28 212 GLY A O 1
ATOM 1687 N N . SER A 1 213 ? -74.354 18.729 8.302 1.00 40.66 213 SER A N 1
ATOM 1688 C CA . SER A 1 213 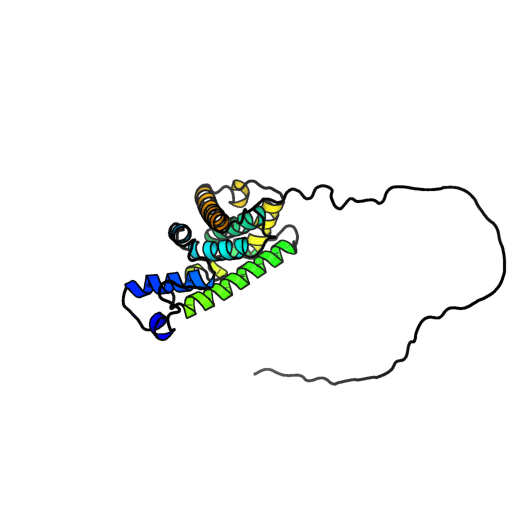? -74.821 18.080 7.069 1.00 40.66 213 SER A CA 1
ATOM 1689 C C . SER A 1 213 ? -75.228 19.133 6.030 1.00 40.66 213 SER A C 1
ATOM 1691 O O . SER A 1 213 ? -75.930 20.079 6.382 1.00 40.66 213 SER A O 1
ATOM 1693 N N . GLY A 1 214 ? -74.882 18.933 4.756 1.00 43.94 214 GLY A N 1
ATOM 1694 C CA . GLY A 1 214 ? -75.327 19.788 3.655 1.00 43.94 214 GLY A CA 1
ATOM 1695 C C . GLY A 1 214 ? -75.152 19.112 2.296 1.00 43.94 214 GLY A C 1
ATOM 1696 O O . GLY A 1 214 ? -74.042 18.910 1.819 1.00 43.94 214 GLY A O 1
ATOM 1697 N N . TYR A 1 215 ? -76.275 18.736 1.703 1.00 43.62 215 TYR A N 1
ATOM 1698 C CA . TYR A 1 215 ? -76.441 18.092 0.405 1.00 43.62 215 TYR A CA 1
ATOM 1699 C C . TYR A 1 215 ? -76.184 19.078 -0.750 1.00 43.62 215 TYR A C 1
ATOM 1701 O O . TYR A 1 215 ? -76.653 20.211 -0.670 1.00 43.62 215 TYR A O 1
ATOM 1709 N N . SER A 1 216 ? -75.580 18.609 -1.855 1.00 43.03 216 SER A N 1
ATOM 1710 C CA . SER A 1 216 ? -76.016 18.819 -3.264 1.00 43.03 216 SER A CA 1
ATOM 1711 C C . SER A 1 216 ? -74.895 19.087 -4.289 1.00 43.03 216 SER A C 1
ATOM 1713 O O . SER A 1 216 ? -74.224 20.108 -4.256 1.00 43.03 216 SER A O 1
ATOM 1715 N N . ARG A 1 217 ? -74.841 18.175 -5.275 1.00 43.66 217 ARG A N 1
ATOM 1716 C CA . ARG A 1 217 ? -74.669 18.358 -6.737 1.00 43.66 217 ARG A CA 1
ATOM 1717 C C . ARG A 1 217 ? -73.414 19.036 -7.339 1.00 43.66 217 ARG A C 1
ATOM 1719 O O . ARG A 1 217 ? -73.302 20.248 -7.422 1.00 43.66 217 ARG A O 1
ATOM 1726 N N . SER A 1 218 ? -72.622 18.163 -7.978 1.00 40.75 218 SER A N 1
ATOM 1727 C CA . SER A 1 218 ? -72.128 18.200 -9.374 1.00 40.75 218 SER A CA 1
ATOM 1728 C C . SER A 1 218 ? -71.376 19.428 -9.914 1.00 40.75 218 SER A C 1
ATOM 1730 O O . SER A 1 218 ? -71.997 20.418 -10.293 1.00 40.75 218 SER A O 1
ATOM 1732 N N . SER A 1 219 ? -70.079 19.249 -10.200 1.00 42.22 219 SER A N 1
ATOM 1733 C CA . SER A 1 219 ? -69.501 19.523 -11.530 1.00 42.22 219 SER A CA 1
ATOM 1734 C C . SER A 1 219 ? -68.031 19.094 -11.648 1.00 42.22 219 SER A C 1
ATOM 1736 O O . SER A 1 219 ? -67.218 19.438 -10.805 1.00 42.22 219 SER A O 1
ATOM 1738 N N . GLN A 1 220 ? -67.750 18.388 -12.753 1.00 47.00 220 GLN A N 1
ATOM 1739 C CA . GLN A 1 220 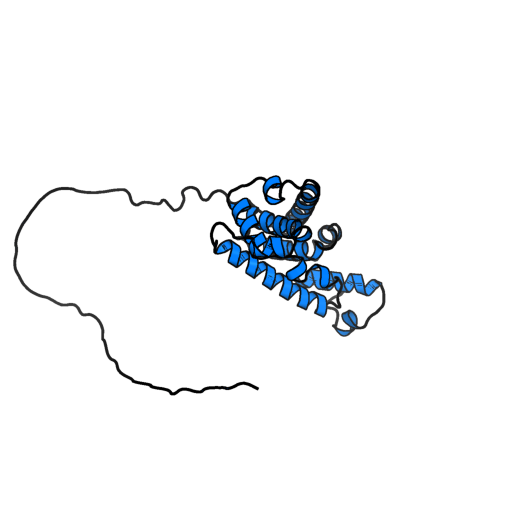? -66.574 18.498 -13.635 1.00 47.00 220 GLN A CA 1
ATOM 1740 C C . GLN A 1 220 ? -65.150 18.216 -13.104 1.00 47.00 220 GLN A C 1
ATOM 1742 O O . GLN A 1 220 ? -64.635 18.928 -12.253 1.00 47.00 220 GLN A O 1
ATOM 1747 N N . GLY A 1 221 ? -64.445 17.283 -13.774 1.00 40.75 221 GLY A N 1
ATOM 1748 C CA . GLY A 1 221 ? -62.978 17.360 -13.914 1.00 40.75 221 GLY A CA 1
ATOM 1749 C C . GLY A 1 221 ? -62.180 16.045 -13.927 1.00 40.75 221 GLY A C 1
ATOM 1750 O O . GLY A 1 221 ? -61.496 15.759 -12.962 1.00 40.75 221 GLY A O 1
ATOM 1751 N N . GLN A 1 222 ? -62.286 15.281 -15.023 1.00 44.00 222 GLN A N 1
ATOM 1752 C CA . GLN A 1 222 ? -61.374 14.269 -15.626 1.00 44.00 222 GLN A CA 1
ATOM 1753 C C . GLN A 1 222 ? -60.239 13.563 -14.831 1.00 44.00 222 GLN A C 1
ATOM 1755 O O . GLN A 1 222 ? -59.362 14.218 -14.276 1.00 44.00 222 GLN A O 1
ATOM 1760 N N . PRO A 1 223 ? -60.083 12.237 -15.050 1.00 47.19 223 PRO A N 1
ATOM 1761 C CA . PRO A 1 223 ? -58.782 11.566 -15.133 1.00 47.19 223 PRO A CA 1
ATOM 1762 C C . PRO A 1 223 ? -58.526 10.961 -16.531 1.00 47.19 223 PRO A C 1
ATOM 1764 O O . PRO A 1 223 ? -59.405 10.373 -17.162 1.00 47.19 223 PRO A O 1
ATOM 1767 N N . TRP A 1 224 ? -57.299 11.122 -17.028 1.00 49.19 224 TRP A N 1
ATOM 1768 C CA . TRP A 1 224 ? -56.867 10.689 -18.357 1.00 49.19 224 TRP A CA 1
ATOM 1769 C C . TRP A 1 224 ? -56.626 9.169 -18.448 1.00 49.19 224 TRP A C 1
ATOM 1771 O O . TRP A 1 224 ? -55.762 8.635 -17.768 1.00 49.19 224 TRP A O 1
ATOM 1781 N N . ARG A 1 225 ? -57.397 8.540 -19.349 1.00 43.81 225 ARG A N 1
ATOM 1782 C CA . ARG A 1 225 ? -57.142 7.373 -20.228 1.00 43.81 225 ARG A CA 1
ATOM 1783 C C . ARG A 1 225 ? -56.321 6.173 -19.716 1.00 43.81 225 ARG A C 1
ATOM 1785 O O . ARG A 1 225 ? -55.102 6.146 -19.837 1.00 43.81 225 ARG A O 1
ATOM 1792 N N . ASP A 1 226 ? -57.055 5.094 -19.445 1.00 46.03 226 ASP A N 1
ATOM 1793 C CA . ASP A 1 226 ? -56.714 3.721 -19.840 1.00 46.03 226 ASP A CA 1
ATOM 1794 C C . ASP A 1 226 ? -57.010 3.493 -21.338 1.00 46.03 226 ASP A C 1
ATOM 1796 O O . ASP A 1 226 ? -58.112 3.797 -21.800 1.00 46.03 226 ASP A O 1
ATOM 1800 N N . GLN A 1 227 ? -56.067 2.906 -22.084 1.00 45.19 227 GLN A N 1
ATOM 1801 C CA . GLN A 1 227 ? -56.325 2.053 -23.259 1.00 45.19 227 GLN A CA 1
ATOM 1802 C C . GLN A 1 227 ? -55.218 0.982 -23.344 1.00 45.19 227 GLN A C 1
ATOM 1804 O O . GLN A 1 227 ? -54.061 1.308 -23.601 1.00 45.19 227 GLN A O 1
ATOM 1809 N N . GLY A 1 228 ? -55.568 -0.289 -23.104 1.00 39.66 228 GLY A N 1
ATOM 1810 C CA . GLY A 1 228 ? -54.762 -1.466 -23.489 1.00 39.66 228 GLY A CA 1
ATOM 1811 C C . GLY A 1 228 ? -54.973 -1.816 -24.974 1.00 39.66 228 GLY A C 1
ATOM 1812 O O . GLY A 1 228 ? -55.337 -0.924 -25.739 1.00 39.66 228 GLY A O 1
ATOM 1813 N N . PRO A 1 229 ? -54.905 -3.093 -25.407 1.00 42.72 229 PRO A N 1
ATOM 1814 C CA . PRO A 1 229 ? -54.254 -4.288 -24.850 1.00 42.72 229 PRO A CA 1
ATOM 1815 C C . PRO A 1 229 ? -53.304 -4.953 -25.888 1.00 42.72 229 PRO A C 1
ATOM 1817 O O . PRO A 1 229 ? -53.351 -4.653 -27.078 1.00 42.72 229 PRO A O 1
ATOM 1820 N N . GLY A 1 230 ? -52.450 -5.899 -25.484 1.00 40.41 230 GLY A N 1
ATOM 1821 C CA . GLY A 1 230 ? -51.591 -6.597 -26.452 1.00 40.41 230 GLY A CA 1
ATOM 1822 C C . GLY A 1 230 ? -50.778 -7.737 -25.858 1.00 40.41 230 GLY A C 1
ATOM 1823 O O . GLY A 1 230 ? -49.632 -7.564 -25.460 1.00 40.41 230 GLY A O 1
ATOM 1824 N N . SER A 1 231 ? -51.388 -8.914 -25.818 1.00 39.66 231 SER A N 1
ATOM 1825 C CA . SER A 1 231 ? -50.779 -10.214 -25.547 1.00 39.66 231 SER A CA 1
ATOM 1826 C C . SER A 1 231 ? -49.559 -10.495 -26.437 1.00 39.66 231 SER A C 1
ATOM 1828 O O . SER A 1 231 ? -49.678 -10.543 -27.660 1.00 39.66 231 SER A O 1
ATOM 1830 N N . ARG A 1 232 ? -48.403 -10.774 -25.825 1.00 41.72 232 ARG A N 1
ATOM 1831 C CA . ARG A 1 232 ? -47.319 -11.557 -26.436 1.00 41.72 232 ARG A CA 1
ATOM 1832 C C . ARG A 1 232 ? -46.894 -12.651 -25.465 1.00 41.72 232 ARG A C 1
ATOM 1834 O O . ARG A 1 232 ? -46.206 -12.388 -24.485 1.00 41.72 232 ARG A O 1
ATOM 1841 N N . GLN A 1 233 ? -47.334 -13.871 -25.752 1.00 39.22 233 GLN A N 1
ATOM 1842 C CA . GLN A 1 233 ? -46.635 -15.086 -25.352 1.00 39.22 233 GLN A CA 1
ATOM 1843 C C . GLN A 1 233 ? -45.413 -15.223 -26.269 1.00 39.22 233 GLN A C 1
ATOM 1845 O O . GLN A 1 233 ? -45.545 -15.052 -27.479 1.00 39.22 233 GLN A O 1
ATOM 1850 N N . TYR A 1 234 ? -44.242 -15.499 -25.703 1.00 45.69 234 TYR A N 1
ATOM 1851 C CA . TYR A 1 234 ? -43.113 -16.060 -26.441 1.00 45.69 234 TYR A CA 1
ATOM 1852 C C . TYR A 1 234 ? -42.550 -17.221 -25.629 1.00 45.69 234 TYR A C 1
ATOM 1854 O O . TYR A 1 234 ? -42.389 -17.127 -24.411 1.00 45.69 234 TYR A O 1
ATOM 1862 N N . GLU A 1 235 ? -42.373 -18.325 -26.341 1.00 42.22 235 GLU A N 1
ATOM 1863 C CA . GLU A 1 235 ? -42.035 -19.656 -25.866 1.00 42.22 235 GLU A CA 1
ATOM 1864 C C . GLU A 1 235 ? -40.609 -19.780 -25.316 1.00 42.22 235 GLU A C 1
ATOM 1866 O O . GLU A 1 235 ? -39.723 -18.961 -25.551 1.00 42.22 235 GLU A O 1
ATOM 1871 N N . HIS A 1 236 ? -40.448 -20.866 -24.565 1.00 42.12 236 HIS A N 1
ATOM 1872 C CA . HIS A 1 236 ? -39.218 -21.463 -24.069 1.00 42.12 236 HIS A CA 1
ATOM 1873 C C . HIS A 1 236 ? -38.135 -21.646 -25.141 1.00 42.12 236 HIS A C 1
ATOM 1875 O O . HIS A 1 236 ? -38.410 -22.228 -26.182 1.00 42.12 236 HIS A O 1
ATOM 1881 N N . ASP A 1 237 ? -36.879 -21.366 -24.778 1.00 50.19 237 ASP A N 1
ATOM 1882 C CA . ASP A 1 237 ? -35.725 -22.059 -25.356 1.00 50.19 237 ASP A CA 1
ATOM 1883 C C . ASP A 1 237 ? -34.776 -22.547 -24.249 1.00 50.19 237 ASP A C 1
ATOM 1885 O O . ASP A 1 237 ? -34.215 -21.778 -23.464 1.00 50.19 237 ASP A O 1
ATOM 1889 N N . GLN A 1 238 ? -34.645 -23.874 -24.168 1.00 45.34 238 GLN A N 1
ATOM 1890 C CA . GLN A 1 238 ? -33.653 -24.599 -23.377 1.00 45.34 238 GLN A CA 1
ATOM 1891 C C . GLN A 1 238 ? -32.335 -24.646 -24.153 1.00 45.34 238 GLN A C 1
ATOM 1893 O O . GLN A 1 238 ? -32.269 -25.287 -25.197 1.00 45.34 238 GLN A O 1
ATOM 1898 N N . TRP A 1 239 ? -31.252 -24.116 -23.585 1.00 51.78 239 TRP A N 1
ATOM 1899 C CA . TRP A 1 239 ? -29.900 -24.460 -24.033 1.00 51.78 239 TRP A CA 1
ATOM 1900 C C . TRP A 1 239 ? -29.243 -25.406 -23.028 1.00 51.78 239 TRP A C 1
ATOM 1902 O O . TRP A 1 239 ? -28.900 -25.036 -21.904 1.00 51.78 239 TRP A O 1
ATOM 1912 N N . ARG A 1 240 ? -29.133 -26.675 -23.445 1.00 49.22 240 ARG A N 1
ATOM 1913 C CA . ARG A 1 240 ? -28.344 -27.720 -22.787 1.00 49.22 240 ARG A CA 1
ATOM 1914 C C . ARG A 1 240 ? -26.849 -27.514 -23.047 1.00 49.22 240 ARG A C 1
ATOM 1916 O O . ARG A 1 240 ? -26.438 -27.031 -24.094 1.00 49.22 240 ARG A O 1
ATOM 1923 N N . ARG A 1 241 ? -26.089 -27.971 -22.053 1.00 52.94 241 ARG A N 1
ATOM 1924 C CA . ARG A 1 241 ? -24.633 -28.125 -21.958 1.00 52.94 241 ARG A CA 1
ATOM 1925 C C . ARG A 1 241 ? -23.979 -28.766 -23.189 1.00 52.94 241 ARG A C 1
ATOM 1927 O O . ARG A 1 241 ? -24.489 -29.768 -23.688 1.00 52.94 241 ARG A O 1
ATOM 1934 N N . TYR A 1 242 ? -22.786 -28.268 -23.503 1.00 65.06 242 TYR A N 1
ATOM 1935 C CA . TYR A 1 242 ? -21.574 -29.067 -23.699 1.00 65.06 242 TYR A CA 1
ATOM 1936 C C . TYR A 1 242 ? -20.508 -28.548 -22.733 1.00 65.06 242 TYR A C 1
ATOM 1938 O O . TYR A 1 242 ? -20.547 -27.328 -22.446 1.00 65.06 242 TYR A O 1
#

Radius of gyration: 27.64 Å; chains: 1; bounding box: 94×54×47 Å

Secondary structure (DSSP, 8-state):
---TT----HHHHHH--STTHHHHHHHHHHHHTT-GGGHHHHHTSPTTHHHHHHHHHHHHHH-TT--HHHHHHHHHHHHHHTT--HHHHHT---SS--HHHHHHHHHHHHHHHHHHHHHHHTT-SS-GGGG-HHHH--HHHHHHHHHHHHTT--HHHHTTT-HHHHHHHHHHHHHHHHHHHHTT----------SSS---------------------------------------------

Sequence (242 aa):
MTIPGGTPSLKILWLNQEPEIQVRRLDTLLACFNLSSSREELQAVESPFQALCCLLIYLFVQVDTLCLEDLHAFIAQALCLQGKSTSQLVNLQPDYINPRAVQLGSLLVRGLTTLVLVNSACGFPWKTSDFMPWNVFDGKLFHQKYLQSEKGYAVEVLLEQNRSRLTKFHNLKAVVCKACMKENRRITGRAHWGSHHAGRWGRQGSSYHRTGSGYSRSSQGQPWRDQGPGSRQYEHDQWRRY